Protein AF-A0AAD0QV20-F1 (afdb_monomer_lite)

Secondary structure (DSSP, 8-state):
--PPPP-S-S--PPP----------TTTHHHHHHHTT-EEEEEETTEEEEEEHHHHBPPSSS-TT-SBS--TT-EE----HHHHHHHHHHHHHHHHHHHHHHH-GGGTTS-GGG-EEETTEEEETTEEEEHHHHHHTSTTS--------PPPGGGTTS----EEEEEEEEEE-TTT--EEEEEEEEEEE-BS-S-HHHHHHHHHHHHHHHHHHHHT----B-TTT--BS--STTTS----GGG--EEEEEEPP---TTT-TT-B---TTHHHHTHHHHHHHHHHHHHS----SSS--GGGG-

pLDDT: mean 76.3, std 20.73, range [19.67, 97.88]

Foldseek 3Di:
DDDDDDDDDDDDDDDDDDDDDDAAAVVNVLVVQLSVQHWFWKAFPVGIDIHRSVQQADDCDPCNVDRGPDDPGIDRQDPPVVQQVVVFVVVQLVVLLVLCLVVPVVCVPPDPVQWDDPPQWIDRPPDTHGSQVSLVSDPVSDDGDDDDDHQDPLLVVDDDDKDKDKAWAWDADPVQRDIATAEMEIEIAFFDDPDPVNLVVQLLVLLQVLLCWAAFADFDADPVPRDTPQPDPVRGDGDDPVRRHHYHYHYDHHHDVSRDVSRGHDRNNNSNPCNNVNSQVNLCVNQVQRDDDPRCYSVSRD

InterPro domains:
  IPR036318 FAD-binding, type PCMH-like superfamily [SSF56176] (2-77)
  IPR037165 Aldehyde oxidase/xanthine dehydrogenase, molybdopterin binding domain superfamily [SSF56003] (52-302)
  IPR046867 Aldehyde oxidase/xanthine dehydrogenase, second molybdopterin binding domain [PF20256] (77-244)
  IPR052516 Nicotinate and N-heterocyclic Hydroxylase [PTHR47495] (160-301)

Organism: Pseudomonas plecoglossicida (NCBI:txid70775)

Structure (mmCIF, N/CA/C/O backbone):
data_AF-A0AAD0QV20-F1
#
_entry.id   AF-A0AAD0QV20-F1
#
loop_
_atom_site.group_PDB
_atom_site.id
_atom_site.type_symbol
_atom_site.label_atom_id
_atom_site.label_alt_id
_atom_site.label_comp_id
_atom_site.label_asym_id
_atom_site.label_entity_id
_atom_site.label_seq_id
_atom_site.pdbx_PDB_ins_code
_atom_site.Cartn_x
_atom_site.Cartn_y
_atom_site.Cartn_z
_atom_site.occupancy
_atom_site.B_iso_or_equiv
_atom_site.auth_seq_id
_atom_site.auth_comp_id
_atom_site.auth_asym_id
_atom_site.auth_atom_id
_atom_site.pdbx_PDB_model_num
ATOM 1 N N . MET A 1 1 ? 25.693 -21.049 6.093 1.00 31.50 1 MET A N 1
ATOM 2 C CA . MET A 1 1 ? 27.091 -21.055 5.610 1.00 31.50 1 MET A CA 1
ATOM 3 C C . MET A 1 1 ? 27.148 -21.677 4.222 1.00 31.50 1 MET A C 1
ATOM 5 O O . MET A 1 1 ? 27.152 -22.890 4.102 1.00 31.50 1 MET A O 1
ATOM 9 N N . SER A 1 2 ? 27.177 -20.838 3.192 1.00 19.77 2 SER A N 1
ATOM 10 C CA . SER A 1 2 ? 27.737 -21.136 1.866 1.00 19.77 2 SER A CA 1
ATOM 11 C C . SER A 1 2 ? 27.837 -19.796 1.137 1.00 19.77 2 SER A C 1
ATOM 13 O O . SER A 1 2 ? 26.974 -19.397 0.364 1.00 19.77 2 SER A O 1
ATOM 15 N N . GLY A 1 3 ? 28.864 -19.026 1.504 1.00 24.77 3 GLY A N 1
ATOM 16 C CA . GLY A 1 3 ? 29.174 -17.761 0.849 1.00 24.77 3 GLY A CA 1
ATOM 17 C C . GLY A 1 3 ? 29.605 -18.018 -0.590 1.00 24.77 3 GLY A C 1
ATOM 18 O O . GLY A 1 3 ? 30.543 -18.781 -0.829 1.00 24.77 3 GLY A O 1
ATOM 19 N N . CYS A 1 4 ? 28.924 -17.391 -1.545 1.00 21.88 4 CYS A N 1
ATOM 20 C CA . CYS A 1 4 ? 29.366 -17.378 -2.931 1.00 21.88 4 CYS A CA 1
ATOM 21 C C . CYS A 1 4 ? 30.398 -16.258 -3.100 1.00 21.88 4 CYS A C 1
ATOM 23 O O . CYS A 1 4 ? 30.134 -15.097 -2.793 1.00 21.88 4 CYS A O 1
ATOM 25 N N . ARG A 1 5 ? 31.598 -16.647 -3.536 1.00 20.38 5 ARG A N 1
ATOM 26 C CA . ARG A 1 5 ? 32.762 -15.780 -3.726 1.00 20.38 5 ARG A CA 1
ATOM 27 C C . ARG A 1 5 ? 32.509 -14.789 -4.861 1.00 20.38 5 ARG A C 1
ATOM 29 O O . ARG A 1 5 ? 32.254 -15.193 -5.992 1.00 20.38 5 ARG A O 1
ATOM 36 N N . SER A 1 6 ? 32.646 -13.506 -4.552 1.00 23.02 6 SER A N 1
ATOM 37 C CA . SER A 1 6 ? 32.873 -12.447 -5.525 1.00 23.02 6 SER A CA 1
ATOM 38 C C . SER A 1 6 ? 34.278 -12.599 -6.114 1.00 23.02 6 SER A C 1
ATOM 40 O O . SER A 1 6 ? 35.265 -12.726 -5.389 1.00 23.02 6 SER A O 1
ATOM 42 N N . ILE A 1 7 ? 34.379 -12.596 -7.440 1.00 22.28 7 ILE A N 1
ATOM 43 C CA . ILE A 1 7 ? 35.639 -12.339 -8.136 1.00 22.28 7 ILE A CA 1
ATOM 44 C C . ILE A 1 7 ? 35.498 -10.949 -8.764 1.00 22.28 7 ILE A C 1
ATOM 46 O O . ILE A 1 7 ? 34.583 -10.718 -9.549 1.00 22.28 7 ILE A O 1
ATOM 50 N N . CYS A 1 8 ? 36.423 -10.067 -8.364 1.00 19.67 8 CYS A N 1
ATOM 51 C CA . CYS A 1 8 ? 36.696 -8.696 -8.829 1.00 19.67 8 CYS A CA 1
ATOM 52 C C . CYS A 1 8 ? 35.852 -7.528 -8.257 1.00 19.67 8 CYS A C 1
ATOM 54 O O . CYS A 1 8 ? 34.900 -7.090 -8.882 1.00 19.67 8 CYS A O 1
ATOM 56 N N . THR A 1 9 ? 36.348 -6.950 -7.143 1.00 23.33 9 THR A N 1
ATOM 57 C CA . THR A 1 9 ? 36.488 -5.496 -6.805 1.00 23.33 9 THR A CA 1
ATOM 58 C C . THR A 1 9 ? 35.276 -4.523 -6.834 1.00 23.33 9 THR A C 1
ATOM 60 O O . THR A 1 9 ? 34.276 -4.768 -7.495 1.00 23.33 9 THR A O 1
ATOM 63 N N . PRO A 1 10 ? 35.323 -3.396 -6.078 1.00 24.09 10 PRO A N 1
ATOM 64 C CA . PRO A 1 10 ? 34.135 -2.682 -5.614 1.00 24.09 10 PRO A CA 1
ATOM 65 C C . PRO A 1 10 ? 33.664 -1.646 -6.637 1.00 24.09 10 PRO A C 1
ATOM 67 O O . PRO A 1 10 ? 34.232 -0.563 -6.732 1.00 24.09 10 PRO A O 1
ATOM 70 N N . ARG A 1 11 ? 32.646 -1.996 -7.422 1.00 22.72 11 ARG A N 1
ATOM 71 C CA . ARG A 1 11 ? 31.702 -1.096 -8.114 1.00 22.72 11 ARG A CA 1
ATOM 72 C C . ARG A 1 11 ? 30.661 -2.008 -8.753 1.00 22.72 11 ARG A C 1
ATOM 74 O O . ARG A 1 11 ? 30.979 -2.734 -9.692 1.00 22.72 11 ARG A O 1
ATOM 81 N N . ALA A 1 12 ? 29.460 -2.055 -8.187 1.00 25.19 12 ALA A N 1
ATOM 82 C CA . ALA A 1 12 ? 28.418 -2.966 -8.638 1.00 25.19 12 ALA A CA 1
ATOM 83 C C . ALA A 1 12 ? 27.658 -2.340 -9.811 1.00 25.19 12 ALA A C 1
ATOM 85 O O . ALA A 1 12 ? 26.934 -1.366 -9.667 1.00 25.19 12 ALA A O 1
ATOM 86 N N . TRP A 1 13 ? 27.857 -2.918 -10.988 1.00 22.03 13 TRP A N 1
ATOM 87 C CA . TRP A 1 13 ? 27.079 -2.660 -12.194 1.00 22.03 13 TRP A CA 1
ATOM 88 C C . TRP A 1 13 ? 25.934 -3.675 -12.277 1.00 22.03 13 TRP A C 1
ATOM 90 O O . TRP A 1 13 ? 26.110 -4.809 -11.819 1.00 22.03 13 TRP A O 1
ATOM 100 N N . PRO A 1 14 ? 24.783 -3.337 -12.885 1.00 22.66 14 PRO A N 1
ATOM 101 C CA . PRO A 1 14 ? 23.675 -4.274 -12.992 1.00 22.66 14 PRO A CA 1
ATOM 102 C C . PRO A 1 14 ? 24.084 -5.462 -13.869 1.00 22.66 14 PRO A C 1
ATOM 104 O O . PRO A 1 14 ? 24.366 -5.318 -15.059 1.00 22.66 14 PRO A O 1
ATOM 107 N N . SER A 1 15 ? 24.115 -6.651 -13.268 1.00 22.55 15 SER A N 1
ATOM 108 C CA . SER A 1 15 ? 24.296 -7.923 -13.964 1.00 22.55 15 SER A CA 1
ATOM 109 C C . SER A 1 15 ? 22.941 -8.619 -14.108 1.00 22.55 15 SER A C 1
ATOM 111 O O . SER A 1 15 ? 22.178 -8.742 -13.153 1.00 22.55 15 SER A O 1
ATOM 113 N N . LEU A 1 16 ? 22.615 -9.052 -15.329 1.00 29.33 16 LEU A N 1
ATOM 114 C CA . LEU A 1 16 ? 21.441 -9.879 -15.610 1.00 29.33 16 LEU A CA 1
ATOM 115 C C . LEU A 1 16 ? 21.782 -11.351 -15.331 1.00 29.33 16 LEU A C 1
ATOM 117 O O . LEU A 1 16 ? 22.561 -11.955 -16.066 1.00 29.33 16 LEU A O 1
ATOM 121 N N . GLY A 1 17 ? 21.166 -11.933 -14.298 1.00 23.33 17 GLY A N 1
ATOM 122 C CA . GLY A 1 17 ? 21.267 -13.352 -13.941 1.00 23.33 17 GLY A CA 1
ATOM 123 C C . GLY A 1 17 ? 19.903 -13.938 -13.558 1.00 23.33 17 GLY A C 1
ATOM 124 O O . GLY A 1 17 ? 19.121 -13.303 -12.860 1.00 23.33 17 GLY A O 1
ATOM 125 N N . ARG A 1 18 ? 19.600 -15.134 -14.080 1.00 29.59 18 ARG A N 1
ATOM 126 C CA . ARG A 1 18 ? 18.310 -15.848 -13.998 1.00 29.59 18 ARG A CA 1
ATOM 127 C C . ARG A 1 18 ? 17.998 -16.454 -12.618 1.00 29.59 18 ARG A C 1
ATOM 129 O O . ARG A 1 18 ? 18.896 -16.882 -11.907 1.00 29.59 18 ARG A O 1
ATOM 136 N N . ASN A 1 19 ? 16.692 -16.676 -12.421 1.00 26.95 19 ASN A N 1
ATOM 137 C CA . ASN A 1 19 ? 16.039 -17.669 -11.553 1.00 26.95 19 ASN A CA 1
ATOM 138 C C . ASN A 1 19 ? 16.115 -17.468 -10.032 1.00 26.95 19 ASN A C 1
ATOM 140 O O . ASN A 1 19 ? 16.611 -18.331 -9.314 1.00 26.95 19 ASN A O 1
ATOM 144 N N . SER A 1 20 ? 15.466 -16.417 -9.532 1.00 25.38 20 SER A N 1
ATOM 145 C CA . SER A 1 20 ? 14.915 -16.410 -8.169 1.00 25.38 20 SER A CA 1
ATOM 146 C C . SER A 1 20 ? 13.920 -15.262 -7.984 1.00 25.38 20 SER A C 1
ATOM 148 O O . SER A 1 20 ? 14.102 -14.159 -8.491 1.00 25.38 20 SER A O 1
ATOM 150 N N . CYS A 1 21 ? 12.810 -15.565 -7.312 1.00 22.48 21 CYS A N 1
ATOM 151 C CA . CYS A 1 21 ? 11.716 -14.647 -7.014 1.00 22.48 21 CYS A CA 1
ATOM 152 C C . CYS A 1 21 ? 12.213 -13.488 -6.138 1.00 22.48 21 CYS A C 1
ATOM 154 O O . CYS A 1 21 ? 12.722 -13.731 -5.047 1.00 22.48 21 CYS A O 1
ATOM 156 N N . VAL A 1 22 ? 12.015 -12.246 -6.584 1.00 27.27 22 VAL A N 1
ATOM 157 C CA . VAL A 1 22 ? 12.218 -11.049 -5.757 1.00 27.27 22 VAL A CA 1
ATOM 158 C C . VAL A 1 22 ? 10.838 -10.549 -5.338 1.00 27.27 22 VAL A C 1
ATOM 160 O O . VAL A 1 22 ? 10.033 -10.142 -6.176 1.00 27.27 22 VAL A O 1
ATOM 163 N N . ALA A 1 23 ? 10.533 -10.654 -4.046 1.00 23.80 23 ALA A N 1
ATOM 164 C CA . ALA A 1 23 ? 9.406 -9.954 -3.446 1.00 23.80 23 ALA A CA 1
ATOM 165 C C . ALA A 1 23 ? 9.838 -8.503 -3.212 1.00 23.80 23 ALA A C 1
ATOM 167 O O . ALA A 1 23 ? 10.922 -8.283 -2.684 1.00 23.80 23 ALA A O 1
ATOM 168 N N . THR A 1 24 ? 9.031 -7.533 -3.643 1.00 24.91 24 THR A N 1
ATOM 169 C CA . THR A 1 24 ? 9.294 -6.119 -3.368 1.00 24.91 24 THR A CA 1
ATOM 170 C C . THR A 1 24 ? 8.152 -5.511 -2.559 1.00 24.91 24 THR A C 1
ATOM 172 O O . THR A 1 24 ? 7.146 -5.082 -3.111 1.00 24.91 24 THR A O 1
ATOM 175 N N . HIS A 1 25 ? 8.280 -5.463 -1.234 1.00 25.91 25 HIS A N 1
ATOM 176 C CA . HIS A 1 25 ? 7.545 -4.496 -0.412 1.00 25.91 25 HIS A CA 1
ATOM 177 C C . HIS A 1 25 ? 7.928 -3.057 -0.868 1.00 25.91 25 HIS A C 1
ATOM 179 O O . HIS A 1 25 ? 8.964 -2.876 -1.503 1.00 25.91 25 HIS A O 1
ATOM 185 N N . PRO A 1 26 ? 7.184 -1.973 -0.607 1.00 36.28 26 PRO A N 1
ATOM 186 C CA . PRO A 1 26 ? 7.632 -0.612 -0.927 1.00 36.28 26 PRO A CA 1
ATOM 187 C C . PRO A 1 26 ? 8.817 -0.160 -0.096 1.00 36.28 26 PRO A C 1
ATOM 189 O O . PRO A 1 26 ? 9.582 0.671 -0.569 1.00 36.28 26 PRO A O 1
ATOM 192 N N . SER A 1 27 ? 9.030 -0.765 1.074 1.00 40.09 27 SER A N 1
ATOM 193 C CA . SER A 1 27 ? 10.313 -0.698 1.780 1.00 40.09 27 SER A CA 1
ATOM 194 C C . SER A 1 27 ? 11.418 -1.524 1.100 1.00 40.09 27 SER A C 1
ATOM 196 O O . SER A 1 27 ? 12.580 -1.352 1.430 1.00 40.09 27 SER A O 1
ATOM 198 N N . ASP A 1 28 ? 11.104 -2.381 0.123 1.00 43.31 28 ASP A N 1
ATOM 199 C CA . ASP A 1 28 ? 12.078 -3.108 -0.711 1.00 43.31 28 ASP A CA 1
ATOM 200 C C . ASP A 1 28 ? 12.311 -2.452 -2.074 1.00 43.31 28 ASP A C 1
ATOM 202 O O . ASP A 1 28 ? 13.256 -2.830 -2.775 1.00 43.31 28 ASP A O 1
ATOM 206 N N . MET A 1 29 ? 11.542 -1.415 -2.448 1.00 46.50 29 MET A N 1
ATOM 207 C CA . MET A 1 29 ? 12.100 -0.476 -3.420 1.00 46.50 29 MET A CA 1
ATOM 208 C C . MET A 1 29 ? 13.411 0.072 -2.867 1.00 46.50 29 MET A C 1
ATOM 210 O O . MET A 1 29 ? 14.316 0.270 -3.651 1.00 46.50 29 MET A O 1
ATOM 214 N N . CYS A 1 30 ? 13.602 0.172 -1.550 1.00 48.41 30 CYS A N 1
ATOM 215 C CA . CYS A 1 30 ? 14.877 0.567 -0.964 1.00 48.41 30 CYS A CA 1
ATOM 216 C C . CYS A 1 30 ? 16.038 -0.342 -1.344 1.00 48.41 30 CYS A C 1
ATOM 218 O O . CYS A 1 30 ? 17.113 0.166 -1.630 1.00 48.41 30 CYS A O 1
ATOM 220 N N . VAL A 1 31 ? 15.831 -1.660 -1.418 1.00 41.81 31 VAL A N 1
ATOM 221 C CA . VAL A 1 31 ? 16.888 -2.591 -1.836 1.00 41.81 31 VAL A CA 1
ATOM 222 C C . VAL A 1 31 ? 17.196 -2.410 -3.320 1.00 41.81 31 VAL A C 1
ATOM 224 O O . VAL A 1 31 ? 18.360 -2.301 -3.693 1.00 41.81 31 VAL A O 1
ATOM 227 N N . ALA A 1 32 ? 16.168 -2.315 -4.169 1.00 43.19 32 ALA A N 1
ATOM 228 C CA . ALA A 1 32 ? 16.353 -2.078 -5.601 1.00 43.19 32 ALA A CA 1
ATOM 229 C C . ALA A 1 32 ? 16.951 -0.688 -5.895 1.00 43.19 32 ALA A C 1
ATOM 231 O O . ALA A 1 32 ? 17.812 -0.555 -6.755 1.00 43.19 32 ALA A O 1
ATOM 232 N N . LEU A 1 33 ? 16.533 0.343 -5.164 1.00 55.44 33 LEU A N 1
ATOM 233 C CA . LEU A 1 33 ? 16.967 1.732 -5.291 1.00 55.44 33 LEU A CA 1
ATOM 234 C C . LEU A 1 33 ? 18.373 1.934 -4.725 1.00 55.44 33 LEU A C 1
ATOM 236 O O . LEU A 1 33 ? 19.175 2.608 -5.359 1.00 55.44 33 LEU A O 1
ATOM 240 N N . ALA A 1 34 ? 18.710 1.303 -3.599 1.00 52.53 34 ALA A N 1
ATOM 241 C CA . ALA A 1 34 ? 20.077 1.261 -3.087 1.00 52.53 34 ALA A CA 1
ATOM 242 C C . ALA A 1 34 ? 21.004 0.495 -4.043 1.00 52.53 34 ALA A C 1
ATOM 244 O O . ALA A 1 34 ? 22.099 0.966 -4.332 1.00 52.53 34 ALA A O 1
ATOM 245 N N . ALA A 1 35 ? 20.553 -0.639 -4.595 1.00 44.06 35 ALA A N 1
ATOM 246 C CA . ALA A 1 35 ? 21.318 -1.402 -5.586 1.00 44.06 35 ALA A CA 1
ATOM 247 C C . ALA A 1 35 ? 21.507 -0.653 -6.917 1.00 44.06 35 ALA A C 1
ATOM 249 O O . ALA A 1 35 ? 22.484 -0.895 -7.619 1.00 44.06 35 ALA A O 1
ATOM 250 N N . LEU A 1 36 ? 20.585 0.249 -7.265 1.00 49.31 36 LEU A N 1
ATOM 251 C CA . LEU A 1 36 ? 20.678 1.136 -8.428 1.00 49.31 36 LEU A CA 1
ATOM 252 C C . LEU A 1 36 ? 21.376 2.472 -8.114 1.00 49.31 36 LEU A C 1
ATOM 254 O O . LEU A 1 36 ? 21.345 3.366 -8.956 1.00 49.31 36 LEU A O 1
ATOM 258 N N . GLU A 1 37 ? 21.968 2.621 -6.922 1.00 57.16 37 GLU A N 1
ATOM 259 C CA . GLU A 1 37 ? 22.626 3.854 -6.459 1.00 57.16 37 GLU A CA 1
ATOM 260 C C . GLU A 1 37 ? 21.730 5.101 -6.595 1.00 57.16 37 GLU A C 1
ATOM 262 O O . GLU A 1 37 ? 22.190 6.207 -6.886 1.00 57.16 37 GLU A O 1
ATOM 267 N N . ALA A 1 38 ? 20.418 4.929 -6.401 1.00 55.81 38 ALA A N 1
ATOM 268 C CA . ALA A 1 38 ? 19.464 6.024 -6.456 1.00 55.81 38 ALA A CA 1
ATOM 269 C C . ALA A 1 38 ? 19.812 7.091 -5.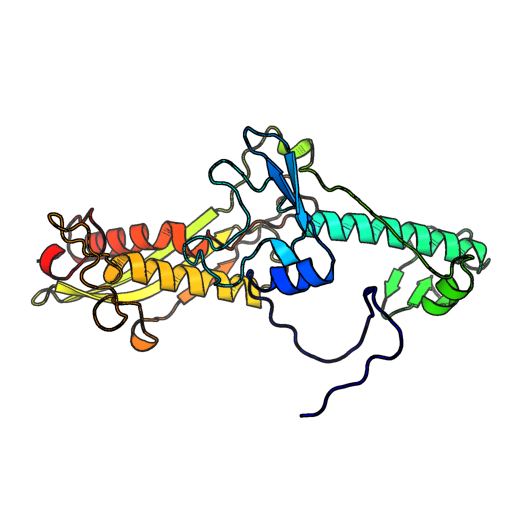411 1.00 55.81 38 ALA A C 1
ATOM 271 O O . ALA A 1 38 ? 20.430 6.818 -4.382 1.00 55.81 38 ALA A O 1
ATOM 272 N N . VAL A 1 39 ? 19.386 8.324 -5.663 1.00 61.66 39 VAL A N 1
ATOM 273 C CA . VAL A 1 39 ? 19.643 9.462 -4.781 1.00 61.66 39 VAL A CA 1
ATOM 274 C C . VAL A 1 39 ? 18.318 10.140 -4.474 1.00 61.66 39 VAL A C 1
ATOM 276 O O . VAL A 1 39 ? 17.557 10.472 -5.381 1.00 61.66 39 VAL A O 1
ATOM 279 N N . VAL A 1 40 ? 18.041 10.353 -3.193 1.00 62.50 40 VAL A N 1
ATOM 280 C CA . VAL A 1 40 ? 16.900 11.122 -2.710 1.00 62.50 40 VAL A CA 1
ATOM 281 C C . VAL A 1 40 ? 17.268 12.599 -2.755 1.00 62.50 40 VAL A C 1
ATOM 283 O O . VAL A 1 40 ? 18.222 13.046 -2.114 1.00 62.50 40 VAL A O 1
ATOM 286 N N . HIS A 1 41 ? 16.518 13.364 -3.540 1.00 63.66 41 HIS A N 1
ATOM 287 C CA . HIS A 1 41 ? 16.633 14.816 -3.571 1.00 63.66 41 HIS A CA 1
ATOM 288 C C . HIS A 1 41 ? 15.708 15.395 -2.510 1.00 63.66 41 HIS A C 1
ATOM 290 O O . HIS A 1 41 ? 14.514 15.081 -2.485 1.00 63.66 41 HIS A O 1
ATOM 296 N N . VAL A 1 42 ? 16.270 16.223 -1.632 1.00 67.56 42 VAL A N 1
ATOM 297 C CA . VAL A 1 42 ? 15.508 16.861 -0.561 1.00 67.56 42 VAL A CA 1
ATOM 298 C C . VAL A 1 42 ? 15.757 18.359 -0.564 1.00 67.56 42 VAL A C 1
ATOM 300 O O . VAL A 1 42 ? 16.833 18.838 -0.948 1.00 67.56 42 VAL A O 1
ATOM 303 N N . GLN A 1 43 ? 14.734 19.105 -0.170 1.00 62.19 43 GLN A N 1
ATOM 304 C CA . GLN A 1 43 ? 14.784 20.556 -0.103 1.00 62.19 43 GLN A CA 1
ATOM 305 C C . GLN A 1 43 ? 14.316 21.027 1.271 1.00 62.19 43 GLN A C 1
ATOM 307 O O . GLN A 1 43 ? 13.203 20.706 1.680 1.00 62.19 43 GLN A O 1
ATOM 312 N N . GLY A 1 44 ? 15.172 21.794 1.948 1.00 74.69 44 GLY A N 1
ATOM 313 C CA . GLY A 1 44 ? 14.886 22.454 3.223 1.00 74.69 44 GLY A CA 1
ATOM 314 C C . GLY A 1 44 ? 15.256 23.937 3.189 1.00 74.69 44 GLY A C 1
ATOM 315 O O . GLY A 1 44 ? 15.660 24.473 2.149 1.00 74.69 44 GLY A O 1
ATOM 316 N N . ARG A 1 45 ? 15.147 24.626 4.331 1.00 72.94 45 ARG A N 1
ATOM 317 C CA . ARG A 1 45 ? 15.442 26.073 4.441 1.00 72.94 45 ARG A CA 1
ATOM 318 C C . ARG A 1 45 ? 16.912 26.398 4.192 1.00 72.94 45 ARG A C 1
ATOM 320 O O . ARG A 1 45 ? 17.235 27.471 3.694 1.00 72.94 45 ARG A O 1
ATOM 327 N N . ILE A 1 46 ? 17.785 25.450 4.513 1.00 73.94 46 ILE A N 1
ATOM 328 C CA . ILE A 1 46 ? 19.236 25.501 4.296 1.00 73.94 46 ILE A CA 1
ATOM 329 C C . ILE A 1 46 ? 19.654 25.131 2.862 1.00 73.94 46 ILE A C 1
ATOM 331 O O . ILE A 1 46 ? 20.840 25.167 2.543 1.00 73.94 46 ILE A O 1
ATOM 335 N N . GLY A 1 47 ? 18.696 24.827 1.979 1.00 73.75 47 GLY A N 1
ATOM 336 C CA . GLY A 1 47 ? 18.927 24.597 0.554 1.00 73.75 47 GLY A CA 1
ATOM 337 C C . GLY A 1 47 ? 18.587 23.182 0.089 1.00 73.75 47 GLY A C 1
ATOM 338 O O . GLY A 1 47 ? 17.904 22.415 0.767 1.00 73.75 47 GLY A O 1
ATOM 339 N N . LYS A 1 48 ? 19.039 22.851 -1.125 1.00 77.88 48 LYS A N 1
ATOM 340 C CA . LYS A 1 48 ? 18.864 21.526 -1.736 1.00 77.88 48 LYS A CA 1
ATOM 341 C C . LYS A 1 48 ? 20.030 20.622 -1.356 1.00 77.88 48 LYS A C 1
ATOM 343 O O . LYS A 1 48 ? 21.183 21.042 -1.441 1.00 77.88 48 LYS A O 1
ATOM 348 N N . ARG A 1 49 ? 19.742 19.366 -1.026 1.00 76.12 49 ARG A N 1
ATOM 349 C CA . ARG A 1 49 ? 20.765 18.337 -0.797 1.00 76.12 49 ARG A CA 1
ATOM 350 C C . ARG A 1 49 ? 20.346 16.998 -1.407 1.00 76.12 49 ARG A C 1
ATOM 352 O O . ARG A 1 49 ? 19.198 16.796 -1.803 1.00 76.12 49 ARG A O 1
ATOM 359 N N . ARG A 1 50 ? 21.327 16.112 -1.532 1.00 72.75 50 ARG A N 1
ATOM 360 C CA . ARG A 1 50 ? 21.226 14.800 -2.171 1.00 72.75 50 ARG A CA 1
ATOM 361 C C . ARG A 1 50 ? 21.659 13.750 -1.159 1.00 72.75 50 ARG A C 1
ATOM 363 O O . ARG A 1 50 ? 22.758 13.864 -0.626 1.00 72.75 50 ARG A O 1
ATOM 370 N N . ILE A 1 51 ? 20.808 12.767 -0.900 1.00 69.81 51 ILE A N 1
ATOM 371 C CA . ILE A 1 51 ? 21.071 11.678 0.046 1.00 69.81 51 ILE A CA 1
ATOM 372 C C . ILE A 1 51 ? 21.095 10.380 -0.764 1.00 69.81 51 ILE A C 1
ATOM 374 O O . ILE A 1 51 ? 20.084 10.072 -1.398 1.00 69.81 51 ILE A O 1
ATOM 378 N N . PRO A 1 52 ? 22.207 9.625 -0.815 1.00 70.62 52 PRO A N 1
ATOM 379 C CA . PRO A 1 52 ? 22.198 8.295 -1.417 1.00 70.62 52 PRO A CA 1
ATOM 380 C C . PRO A 1 52 ? 21.077 7.454 -0.805 1.00 70.62 52 PRO A C 1
ATOM 382 O O . PRO A 1 52 ? 20.868 7.480 0.403 1.00 70.62 52 PRO A O 1
ATOM 385 N N . PHE A 1 53 ? 20.328 6.717 -1.620 1.00 66.69 53 PHE A N 1
ATOM 386 C CA . PHE A 1 53 ? 19.140 6.004 -1.149 1.00 66.69 53 PHE A CA 1
ATOM 387 C C . PHE A 1 53 ? 19.494 4.948 -0.090 1.00 66.69 53 PHE A C 1
ATOM 389 O O . PHE A 1 53 ? 18.738 4.744 0.855 1.00 66.69 53 PHE A O 1
ATOM 396 N N . ALA A 1 54 ? 20.680 4.338 -0.198 1.00 65.25 54 ALA A N 1
ATOM 397 C CA . ALA A 1 54 ? 21.227 3.437 0.818 1.00 65.25 54 ALA A CA 1
ATOM 398 C C . ALA A 1 54 ? 21.388 4.105 2.198 1.00 65.25 54 ALA A C 1
ATOM 400 O O . ALA A 1 54 ? 21.261 3.435 3.217 1.00 65.25 54 ALA A O 1
ATOM 401 N N . ASP A 1 55 ? 21.607 5.420 2.216 1.00 71.38 55 ASP A N 1
ATOM 402 C CA . ASP A 1 55 ? 21.807 6.222 3.421 1.00 71.38 55 ASP A CA 1
ATOM 403 C C . ASP A 1 55 ? 20.520 6.939 3.862 1.00 71.38 55 ASP A C 1
ATOM 405 O O . ASP A 1 55 ? 20.517 7.634 4.880 1.00 71.38 55 ASP A O 1
ATOM 409 N N . PHE A 1 56 ? 19.427 6.809 3.098 1.00 69.56 56 PHE A N 1
ATOM 410 C CA . PHE A 1 56 ? 18.163 7.487 3.378 1.00 69.56 56 PHE A CA 1
ATOM 411 C C . PHE A 1 56 ? 17.488 6.927 4.629 1.00 69.56 56 PHE A C 1
ATOM 413 O O . PHE A 1 56 ? 17.092 7.700 5.502 1.00 69.56 56 PHE A O 1
ATOM 420 N N . HIS A 1 57 ? 17.395 5.599 4.729 1.00 63.22 57 HIS A N 1
ATOM 421 C CA . HIS A 1 57 ? 16.887 4.910 5.913 1.00 63.22 57 HIS A CA 1
ATOM 422 C C . HIS A 1 57 ? 18.008 4.732 6.929 1.00 63.22 57 HIS A C 1
ATOM 424 O O . HIS A 1 57 ? 19.077 4.214 6.601 1.00 63.22 57 HIS A O 1
ATOM 430 N N . ARG A 1 58 ? 17.772 5.159 8.171 1.00 61.50 58 ARG A N 1
ATOM 431 C CA . ARG A 1 58 ? 18.747 4.966 9.246 1.00 61.50 58 ARG A CA 1
ATOM 432 C C . ARG A 1 58 ? 18.505 3.614 9.897 1.00 61.50 58 ARG A C 1
ATOM 434 O O . ARG A 1 58 ? 17.370 3.230 10.157 1.00 61.50 58 ARG A O 1
ATOM 441 N N . LEU A 1 59 ? 19.586 2.897 10.183 1.00 53.25 59 LEU A N 1
ATOM 442 C CA . LEU A 1 59 ? 19.506 1.790 11.127 1.00 53.25 59 LEU A CA 1
ATOM 443 C C . LEU A 1 59 ? 19.230 2.360 12.528 1.00 53.25 59 LEU A C 1
ATOM 445 O O . LEU A 1 59 ? 19.732 3.451 12.822 1.00 53.25 59 LEU A O 1
ATOM 449 N N . PRO A 1 60 ? 18.489 1.643 13.392 1.00 47.56 60 PRO A N 1
ATOM 450 C CA . PRO A 1 60 ? 18.286 2.052 14.776 1.00 47.56 60 PRO A CA 1
ATOM 451 C C . PRO A 1 60 ? 19.650 2.119 15.476 1.00 47.56 60 PRO A C 1
ATOM 453 O O . PRO A 1 60 ? 20.266 1.099 15.777 1.00 47.56 60 PRO A O 1
ATOM 456 N N . GLN A 1 61 ? 20.170 3.331 15.631 1.00 63.28 61 GLN A N 1
ATOM 457 C CA . GLN A 1 61 ? 21.388 3.650 16.379 1.00 63.28 61 GLN A CA 1
ATOM 458 C C . GLN A 1 61 ? 20.977 4.528 17.574 1.00 63.28 61 GLN A C 1
ATOM 460 O O . GLN A 1 61 ? 19.865 4.394 18.075 1.00 63.28 61 GLN A O 1
ATOM 465 N N . ASP A 1 62 ? 21.821 5.462 18.010 1.00 64.50 62 ASP A N 1
ATOM 466 C CA . ASP A 1 62 ? 21.603 6.285 19.213 1.00 64.50 62 ASP A CA 1
ATOM 467 C C . ASP A 1 62 ? 20.459 7.319 19.105 1.00 64.50 62 ASP A C 1
ATOM 469 O O . ASP A 1 62 ? 20.217 8.074 20.041 1.00 64.50 62 ASP A O 1
ATOM 473 N N . THR A 1 63 ? 19.755 7.374 17.970 1.00 63.97 63 THR A N 1
ATOM 474 C CA . THR A 1 63 ? 18.578 8.234 17.740 1.00 63.97 63 THR A CA 1
ATOM 475 C C . THR A 1 63 ? 17.438 7.404 17.134 1.00 63.97 63 THR A C 1
ATOM 477 O O . THR A 1 63 ? 17.164 7.538 15.933 1.00 63.97 63 THR A O 1
ATOM 480 N N . PRO A 1 64 ? 16.847 6.464 17.896 1.00 58.9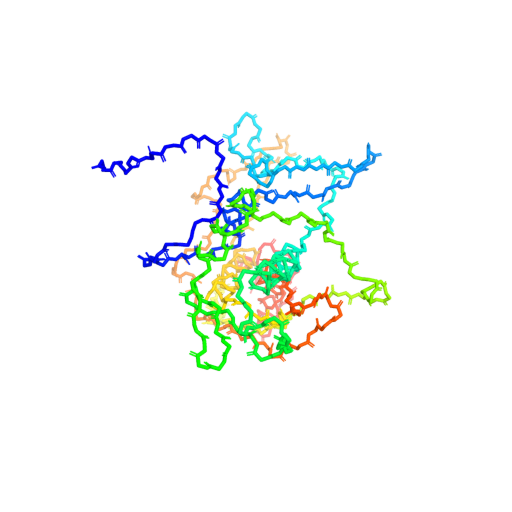7 64 PRO A N 1
ATOM 481 C CA . PRO A 1 64 ? 15.808 5.551 17.411 1.00 58.97 64 PRO A CA 1
ATOM 482 C C . PRO A 1 64 ? 14.512 6.263 16.999 1.00 58.97 64 PRO A C 1
ATOM 484 O O . PRO A 1 64 ? 13.722 5.704 16.254 1.00 58.97 64 PRO A O 1
ATOM 487 N N . GLU A 1 65 ? 14.310 7.507 17.430 1.00 58.69 65 GLU A N 1
ATOM 488 C CA . GLU A 1 65 ? 13.197 8.372 17.034 1.00 58.69 65 GLU A CA 1
ATOM 489 C C . GLU A 1 65 ? 13.309 8.917 15.597 1.00 58.69 65 GLU A C 1
ATOM 491 O O . GLU A 1 65 ? 12.420 9.631 15.131 1.00 58.69 65 GLU A O 1
ATOM 496 N N . ARG A 1 66 ? 14.411 8.626 14.890 1.00 54.25 66 ARG A N 1
ATOM 497 C CA . ARG A 1 66 ? 14.669 9.110 13.526 1.00 54.25 66 ARG A CA 1
ATOM 498 C C . ARG A 1 66 ? 14.827 7.951 12.547 1.00 54.25 66 ARG A C 1
ATOM 500 O O . ARG A 1 66 ? 15.933 7.446 12.357 1.00 54.25 66 ARG A O 1
ATOM 507 N N . ASP A 1 67 ? 13.749 7.640 11.833 1.00 49.47 67 ASP A N 1
ATOM 508 C CA . ASP A 1 67 ? 13.710 6.572 10.818 1.00 49.47 67 ASP A CA 1
ATOM 509 C C . ASP A 1 67 ? 14.529 6.875 9.548 1.00 49.47 67 ASP A C 1
ATOM 511 O O . ASP A 1 67 ? 14.895 5.975 8.786 1.00 49.47 67 ASP A O 1
ATOM 515 N N . ASN A 1 68 ? 14.822 8.150 9.280 1.00 69.25 68 ASN A N 1
ATOM 516 C CA . ASN A 1 68 ? 15.511 8.585 8.068 1.00 69.25 68 ASN A CA 1
ATOM 517 C C . ASN A 1 68 ? 16.495 9.743 8.325 1.00 69.25 68 ASN A C 1
ATOM 519 O O . ASN A 1 68 ? 16.556 10.321 9.413 1.00 69.25 68 ASN A O 1
ATOM 523 N N . GLN A 1 69 ? 17.306 10.061 7.313 1.00 70.81 69 GLN A N 1
ATOM 524 C CA . GLN A 1 69 ? 18.254 11.185 7.342 1.00 70.81 69 GLN A CA 1
ATOM 525 C C . GLN A 1 69 ? 17.637 12.552 6.990 1.00 70.81 69 GLN A C 1
ATOM 527 O O . GLN A 1 69 ? 18.379 13.518 6.802 1.00 70.81 69 GLN A O 1
ATOM 532 N N . LEU A 1 70 ? 16.306 12.676 6.923 1.00 70.62 70 LEU A N 1
ATOM 533 C CA . LEU A 1 70 ? 15.679 13.980 6.704 1.00 70.62 70 LEU A CA 1
ATOM 534 C C . LEU A 1 70 ? 15.876 14.878 7.930 1.00 70.62 70 LEU A C 1
ATOM 536 O O . LEU A 1 70 ? 15.751 14.456 9.089 1.00 70.62 70 LEU A O 1
ATOM 540 N N . ALA A 1 71 ? 16.191 16.147 7.678 1.00 73.31 71 ALA A N 1
ATOM 541 C CA . ALA A 1 71 ? 15.992 17.189 8.674 1.00 73.31 71 ALA A CA 1
ATOM 542 C C . ALA A 1 71 ? 14.491 17.485 8.842 1.00 73.31 71 ALA A C 1
ATOM 544 O O . ALA A 1 71 ? 13.687 17.229 7.949 1.00 73.31 71 ALA A O 1
ATOM 545 N N . ILE A 1 72 ? 14.121 18.052 9.993 1.00 69.75 72 ILE A N 1
ATOM 546 C CA . ILE A 1 72 ? 12.727 18.374 10.357 1.00 69.75 72 ILE A CA 1
ATOM 547 C C . ILE A 1 72 ? 12.047 19.279 9.309 1.00 69.75 72 ILE A C 1
ATOM 549 O O . ILE A 1 72 ? 10.828 19.256 9.166 1.00 69.75 72 ILE A O 1
ATOM 553 N N . ASP A 1 73 ? 12.822 20.070 8.568 1.00 72.56 73 ASP A N 1
ATOM 554 C CA . ASP A 1 73 ? 12.349 21.003 7.547 1.00 72.56 73 ASP A CA 1
ATOM 555 C C . ASP A 1 73 ? 12.570 20.523 6.100 1.00 72.56 73 ASP A C 1
ATOM 557 O O . ASP A 1 73 ? 12.413 21.316 5.171 1.00 72.56 73 ASP A O 1
ATOM 561 N N . GLU A 1 74 ? 12.941 19.256 5.891 1.00 58.72 74 GLU A N 1
ATOM 562 C CA . GLU A 1 74 ? 13.258 18.712 4.569 1.00 58.72 74 GLU A CA 1
ATOM 563 C C . GLU A 1 74 ? 12.126 17.873 3.979 1.00 58.72 74 GLU A C 1
ATOM 565 O O . GLU A 1 74 ? 11.637 16.921 4.580 1.00 58.72 74 GLU A O 1
ATOM 570 N N . LEU A 1 75 ? 11.757 18.200 2.739 1.00 44.50 75 LEU A N 1
ATOM 571 C CA . LEU A 1 75 ? 10.790 17.446 1.944 1.00 44.50 75 LEU A CA 1
ATOM 572 C C . LEU A 1 75 ? 11.501 16.664 0.840 1.00 44.50 75 LEU A C 1
ATOM 574 O O . LEU A 1 75 ? 12.339 17.216 0.121 1.00 44.50 75 LEU A O 1
ATOM 578 N N . VAL A 1 76 ? 11.130 15.393 0.672 1.00 52.59 76 VAL A N 1
ATOM 579 C CA . VAL A 1 76 ? 11.548 14.566 -0.468 1.00 52.59 76 VAL A CA 1
ATOM 580 C C . VAL A 1 76 ? 10.828 15.058 -1.717 1.00 52.59 76 VAL A C 1
ATOM 582 O O . VAL A 1 76 ? 9.605 14.979 -1.813 1.00 52.59 76 VAL A O 1
ATOM 585 N N . THR A 1 77 ? 11.577 15.565 -2.692 1.00 40.59 77 THR A N 1
ATOM 586 C CA . THR A 1 77 ? 10.993 16.203 -3.881 1.00 40.59 77 THR A CA 1
ATOM 587 C C . THR A 1 77 ? 10.931 15.285 -5.101 1.00 40.59 77 THR A C 1
ATOM 589 O O . THR A 1 77 ? 10.199 15.579 -6.045 1.00 40.59 77 THR A O 1
ATOM 592 N N . ALA A 1 78 ? 11.646 14.155 -5.089 1.00 47.72 78 ALA A N 1
ATOM 593 C CA . ALA A 1 78 ? 11.809 13.300 -6.264 1.00 47.72 78 ALA A CA 1
ATOM 594 C C . ALA A 1 78 ? 11.562 11.809 -5.969 1.00 47.72 78 ALA A C 1
ATOM 596 O O . ALA A 1 78 ? 12.484 10.999 -5.969 1.00 47.72 78 ALA A O 1
ATOM 597 N N . SER A 1 79 ? 10.298 11.414 -5.789 1.00 52.88 79 SER A N 1
ATOM 598 C CA . 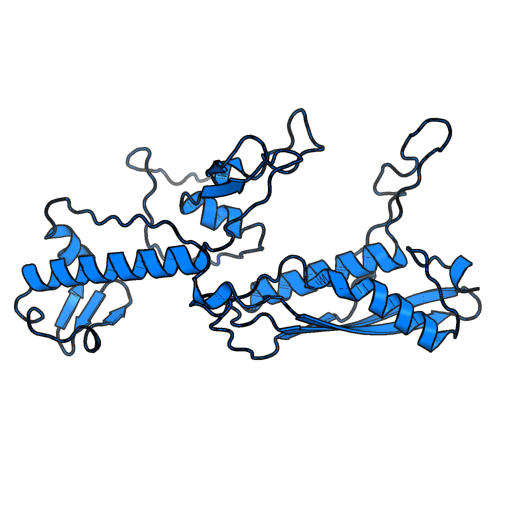SER A 1 79 ? 9.878 10.011 -5.976 1.00 52.88 79 SER A CA 1
ATOM 599 C C . SER A 1 79 ? 9.514 9.768 -7.454 1.00 52.88 79 SER A C 1
ATOM 601 O O . SER A 1 79 ? 8.379 9.458 -7.808 1.00 52.88 79 SER A O 1
ATOM 603 N N . SER A 1 80 ? 10.476 10.011 -8.353 1.00 56.38 80 SER A N 1
ATOM 604 C CA . SER A 1 80 ? 10.347 9.900 -9.822 1.00 56.38 80 SER A CA 1
ATOM 605 C C . SER A 1 80 ? 11.155 8.729 -10.401 1.00 56.38 80 SER A C 1
ATOM 607 O O . SER A 1 80 ? 11.341 8.633 -11.617 1.00 56.38 80 SER A O 1
ATOM 609 N N . VAL A 1 81 ? 11.622 7.807 -9.549 1.00 63.84 81 VAL A N 1
ATOM 610 C CA . VAL A 1 81 ? 12.661 6.836 -9.924 1.00 63.84 81 VAL A CA 1
ATOM 611 C C . VAL A 1 81 ? 12.239 5.909 -11.061 1.00 63.84 81 VAL A C 1
ATOM 613 O O . VAL A 1 81 ? 13.042 5.635 -11.945 1.00 63.84 81 VAL A O 1
ATOM 616 N N . GLY A 1 82 ? 10.973 5.490 -11.122 1.00 64.44 82 GLY A N 1
ATOM 617 C CA . GLY A 1 82 ? 10.490 4.677 -12.243 1.00 64.44 82 GLY A CA 1
ATOM 618 C C . GLY A 1 82 ? 10.657 5.382 -13.596 1.00 64.44 82 GLY A C 1
ATOM 619 O O . GLY A 1 82 ? 11.148 4.790 -14.558 1.00 64.44 82 GLY A O 1
ATOM 620 N N . SER A 1 83 ? 10.320 6.673 -13.660 1.00 68.50 83 SER A N 1
ATOM 621 C CA . SER A 1 83 ? 10.518 7.478 -14.874 1.00 68.50 83 SER A CA 1
ATOM 622 C C . SER A 1 83 ? 11.999 7.703 -15.157 1.00 68.50 83 SER A C 1
ATOM 624 O O . SER A 1 83 ? 12.419 7.619 -16.309 1.00 68.50 83 SER A O 1
ATOM 626 N N . ALA A 1 84 ? 12.800 7.896 -14.105 1.00 70.31 84 ALA A N 1
ATOM 627 C CA . ALA A 1 84 ? 14.238 8.068 -14.232 1.00 70.31 84 ALA A CA 1
ATOM 628 C C . ALA A 1 84 ? 14.920 6.842 -14.854 1.00 70.31 84 ALA A C 1
ATOM 630 O O . ALA A 1 84 ? 15.669 6.951 -15.825 1.00 70.31 84 ALA A O 1
ATOM 631 N N . VAL A 1 85 ? 14.590 5.656 -14.332 1.00 68.94 85 VAL A N 1
ATOM 632 C CA . VAL A 1 85 ? 15.076 4.367 -14.830 1.00 68.94 85 VAL A CA 1
ATOM 633 C C . VAL A 1 85 ? 14.635 4.160 -16.275 1.00 68.94 85 VAL A C 1
ATOM 635 O O . VAL A 1 85 ? 15.462 3.812 -17.116 1.00 68.94 85 VAL A O 1
ATOM 638 N N . ARG A 1 86 ? 13.364 4.435 -16.605 1.00 72.50 86 ARG A N 1
ATOM 639 C CA . ARG A 1 86 ? 12.875 4.318 -17.987 1.00 72.50 86 ARG A CA 1
ATOM 640 C C . ARG A 1 86 ? 13.667 5.210 -18.943 1.00 72.50 86 ARG A C 1
ATOM 642 O O . ARG A 1 86 ? 14.121 4.727 -19.980 1.00 72.50 86 ARG A O 1
ATOM 649 N N . GLN A 1 87 ? 13.864 6.480 -18.600 1.00 74.56 87 GLN A N 1
ATOM 650 C CA . GLN A 1 87 ? 14.608 7.427 -19.434 1.00 74.56 87 GLN A CA 1
ATOM 651 C C . GLN A 1 87 ? 16.087 7.029 -19.574 1.00 74.56 87 GLN A C 1
ATOM 653 O O . GLN A 1 87 ? 16.618 7.025 -20.688 1.00 74.56 87 GLN A O 1
ATOM 658 N N . ALA A 1 88 ? 16.733 6.592 -18.488 1.00 74.75 88 ALA A N 1
ATOM 659 C CA . ALA A 1 88 ? 18.093 6.057 -18.531 1.00 74.75 88 ALA A CA 1
ATOM 660 C C . ALA A 1 88 ? 18.193 4.822 -19.448 1.00 74.75 88 ALA A C 1
ATOM 662 O O . ALA A 1 88 ? 19.087 4.747 -20.295 1.00 74.75 88 ALA A O 1
ATOM 663 N N . CYS A 1 89 ? 17.238 3.889 -19.355 1.00 76.38 89 CYS A N 1
ATOM 664 C CA . CYS A 1 89 ? 17.161 2.722 -20.233 1.00 76.38 89 CYS A CA 1
ATOM 665 C C . CYS A 1 89 ? 16.957 3.105 -21.706 1.00 76.38 89 CYS A C 1
ATOM 667 O O . CYS A 1 89 ? 17.566 2.484 -22.577 1.00 76.38 89 CYS A O 1
ATOM 669 N N . LEU A 1 90 ? 16.146 4.125 -22.008 1.00 82.69 90 LEU A N 1
ATOM 670 C CA . LEU A 1 90 ? 15.953 4.613 -23.379 1.00 82.69 90 LEU A CA 1
ATOM 671 C C . LEU A 1 90 ? 17.246 5.202 -23.963 1.00 82.69 90 LEU A C 1
ATOM 673 O O . LEU A 1 90 ? 17.596 4.897 -25.106 1.00 82.69 90 LEU A O 1
ATOM 677 N N . ILE A 1 91 ? 17.998 5.971 -23.171 1.00 81.19 91 ILE A N 1
ATOM 678 C CA . ILE A 1 91 ? 19.305 6.506 -23.584 1.00 81.19 91 ILE A CA 1
ATOM 679 C C . ILE A 1 91 ? 20.305 5.370 -23.813 1.00 81.19 91 ILE A C 1
ATOM 681 O O . ILE A 1 91 ? 20.987 5.348 -24.842 1.00 81.19 91 ILE A O 1
ATOM 685 N N . LEU A 1 92 ? 20.376 4.403 -22.892 1.00 82.50 92 LEU A N 1
ATOM 686 C CA . LEU A 1 92 ? 21.242 3.231 -23.044 1.00 82.50 92 LEU A CA 1
ATOM 687 C C . LEU A 1 92 ? 20.877 2.425 -24.289 1.00 82.50 92 LEU A C 1
ATOM 689 O O . LEU A 1 92 ? 21.774 2.066 -25.047 1.00 82.50 92 LEU A O 1
ATOM 693 N N . ARG A 1 93 ? 19.581 2.209 -24.552 1.00 83.62 93 ARG A N 1
ATOM 694 C CA . ARG A 1 93 ? 19.092 1.549 -25.772 1.00 83.62 93 ARG A CA 1
ATOM 695 C C . ARG A 1 93 ? 19.546 2.294 -27.028 1.00 83.62 93 ARG A C 1
ATOM 697 O O . ARG A 1 93 ? 19.993 1.653 -27.976 1.00 83.62 93 ARG A O 1
ATOM 704 N N . GLY A 1 94 ? 19.479 3.626 -27.030 1.00 85.62 94 GLY A N 1
ATOM 705 C CA . GLY A 1 94 ? 19.964 4.461 -28.133 1.00 85.62 94 GLY A CA 1
ATOM 706 C C . GLY A 1 94 ? 21.470 4.315 -28.376 1.00 85.62 94 GLY A C 1
ATOM 707 O O . GLY A 1 94 ? 21.892 4.097 -29.513 1.00 85.62 94 GLY A O 1
ATOM 708 N N . LYS A 1 95 ? 22.281 4.353 -27.309 1.00 85.50 95 LYS A N 1
ATOM 709 C CA . LYS A 1 95 ? 23.738 4.135 -27.390 1.00 85.50 95 LYS A CA 1
ATOM 710 C C . LYS A 1 95 ? 24.076 2.729 -27.892 1.00 85.50 95 LYS A C 1
ATOM 712 O O . LYS A 1 95 ? 24.899 2.583 -28.791 1.00 85.50 95 LYS A O 1
ATOM 717 N N . LEU A 1 96 ? 23.389 1.709 -27.371 1.00 85.31 96 LEU A N 1
ATOM 718 C CA . LEU A 1 96 ? 23.516 0.317 -27.813 1.00 85.31 96 LEU A CA 1
ATOM 719 C C . LEU A 1 96 ? 23.204 0.168 -29.298 1.00 85.31 96 LEU A C 1
ATOM 721 O O . LEU A 1 96 ? 23.975 -0.450 -30.027 1.00 85.31 96 LEU A O 1
ATOM 725 N N . LEU A 1 97 ? 22.110 0.774 -29.761 1.00 87.50 97 LEU A N 1
ATOM 726 C CA . LEU A 1 97 ? 21.737 0.763 -31.169 1.00 87.50 97 LEU A CA 1
ATOM 727 C C . LEU A 1 97 ? 22.794 1.458 -32.040 1.00 87.50 97 LEU A C 1
ATOM 729 O O . LEU A 1 97 ? 23.136 0.953 -33.107 1.00 87.50 97 LEU A O 1
ATOM 733 N N . GLN A 1 98 ? 23.349 2.587 -31.591 1.00 87.50 98 GLN A N 1
ATOM 734 C CA . GLN A 1 98 ? 24.405 3.287 -32.323 1.00 87.50 98 GLN A CA 1
ATOM 735 C C . GLN A 1 98 ? 25.686 2.444 -32.430 1.00 87.50 98 GLN A C 1
ATOM 737 O O . GLN A 1 98 ? 26.254 2.344 -33.520 1.00 87.50 98 GLN A O 1
ATOM 742 N N . SER A 1 99 ? 26.111 1.790 -31.343 1.00 86.00 99 SER A N 1
ATOM 743 C CA . SER A 1 99 ? 27.233 0.839 -31.365 1.0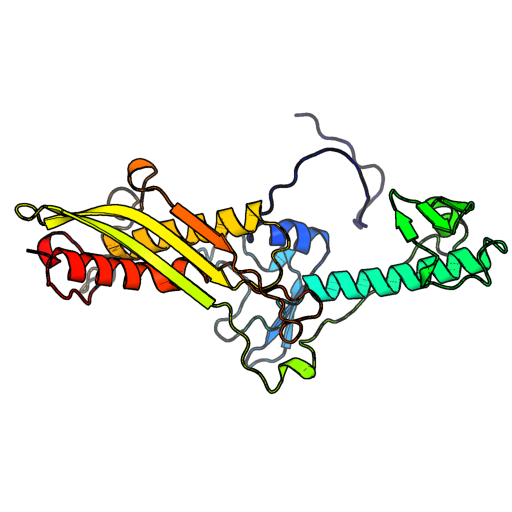0 86.00 99 SER A CA 1
ATOM 744 C C . SER A 1 99 ? 26.948 -0.356 -32.277 1.00 86.00 99 SER A C 1
ATOM 746 O O . SER A 1 99 ? 27.818 -0.772 -33.046 1.00 86.00 99 SER A O 1
ATOM 748 N N . ALA A 1 100 ? 25.721 -0.880 -32.253 1.00 86.31 100 ALA A N 1
ATOM 749 C CA . ALA A 1 100 ? 25.311 -1.995 -33.098 1.00 86.31 100 ALA A CA 1
ATOM 750 C C . ALA A 1 100 ? 25.365 -1.624 -34.590 1.00 86.31 100 ALA A C 1
ATOM 752 O O . ALA A 1 100 ? 25.918 -2.371 -35.389 1.00 86.31 100 ALA A O 1
ATOM 753 N N . ARG A 1 101 ? 24.886 -0.427 -34.961 1.00 88.00 101 ARG A N 1
ATOM 754 C CA . ARG A 1 101 ? 24.938 0.081 -36.344 1.00 88.00 101 ARG A CA 1
ATOM 755 C C . ARG A 1 101 ? 26.363 0.286 -36.865 1.00 88.00 101 ARG A C 1
ATOM 757 O O . ARG A 1 101 ? 26.589 0.124 -38.058 1.00 88.00 101 ARG A O 1
ATOM 764 N N . ARG A 1 102 ? 27.318 0.634 -35.993 1.00 84.75 102 ARG A N 1
ATOM 765 C CA . ARG A 1 102 ? 28.742 0.778 -36.360 1.00 84.75 102 ARG A CA 1
ATOM 766 C C . ARG A 1 102 ? 29.438 -0.566 -36.555 1.00 84.75 102 ARG A C 1
ATOM 768 O O . ARG A 1 102 ? 30.262 -0.697 -37.448 1.00 84.75 102 ARG A O 1
ATOM 775 N N . SER A 1 103 ? 29.117 -1.541 -35.707 1.00 83.12 103 SER A N 1
ATOM 776 C CA . SER A 1 103 ? 29.757 -2.863 -35.709 1.00 83.12 103 SER A CA 1
ATOM 777 C C . SER A 1 103 ? 29.134 -3.838 -36.714 1.00 83.12 103 SER A C 1
ATOM 779 O O . SER A 1 103 ? 29.822 -4.732 -37.192 1.00 83.12 103 SER A O 1
ATOM 781 N N . HIS A 1 104 ? 27.855 -3.661 -37.063 1.00 83.12 104 HIS A N 1
ATOM 782 C CA . HIS A 1 104 ? 27.098 -4.593 -37.899 1.00 83.12 104 HIS A CA 1
ATOM 783 C C . HIS A 1 104 ? 26.401 -3.861 -39.064 1.00 83.12 104 HIS A C 1
ATOM 785 O O . HIS A 1 104 ? 25.291 -3.342 -38.900 1.00 83.12 104 HIS A O 1
ATOM 791 N N . PRO A 1 105 ? 26.995 -3.862 -40.275 1.00 80.44 105 PRO A N 1
ATOM 792 C CA . PRO A 1 105 ? 26.444 -3.178 -41.450 1.00 80.44 105 PRO A CA 1
ATOM 793 C C . PRO A 1 105 ? 25.018 -3.617 -41.820 1.00 80.44 105 PRO A C 1
ATOM 795 O O . PRO A 1 105 ? 24.227 -2.809 -42.298 1.00 80.44 105 PRO A O 1
ATOM 798 N N . ALA A 1 106 ? 24.659 -4.875 -41.534 1.00 79.31 106 ALA A N 1
ATOM 799 C CA . ALA A 1 106 ? 23.349 -5.467 -41.834 1.00 79.31 106 ALA A CA 1
ATOM 800 C C . ALA A 1 106 ? 22.155 -4.762 -41.152 1.00 79.31 106 ALA A C 1
ATOM 802 O O . ALA A 1 106 ? 21.013 -4.893 -41.597 1.00 79.31 106 ALA A O 1
ATOM 803 N N . ILE A 1 107 ? 22.412 -4.006 -40.080 1.00 82.69 107 ILE A N 1
ATOM 804 C CA . ILE A 1 107 ? 21.399 -3.240 -39.337 1.00 82.69 107 ILE A CA 1
ATOM 805 C C . ILE A 1 107 ? 21.643 -1.724 -39.383 1.00 82.69 107 ILE A C 1
ATOM 807 O O . ILE A 1 107 ? 20.870 -0.965 -38.798 1.00 82.69 107 ILE A O 1
ATOM 811 N N . ALA A 1 108 ? 22.689 -1.266 -40.084 1.00 79.69 108 ALA A N 1
ATOM 812 C CA . ALA A 1 108 ? 23.126 0.131 -40.092 1.00 79.69 108 ALA A CA 1
ATOM 813 C C . ALA A 1 108 ? 22.051 1.099 -40.616 1.00 79.69 108 ALA A C 1
ATOM 815 O O . ALA A 1 108 ? 21.857 2.170 -40.043 1.00 79.69 108 ALA A O 1
ATOM 816 N N . SER A 1 109 ? 21.323 0.700 -41.662 1.00 78.25 109 SER A N 1
ATOM 817 C CA . SER A 1 109 ? 20.289 1.504 -42.330 1.00 78.25 109 SER A CA 1
ATOM 818 C C . SER A 1 109 ? 18.861 1.208 -41.863 1.00 78.25 109 SER A C 1
ATOM 820 O O . SER A 1 109 ? 17.916 1.790 -42.393 1.00 78.25 109 SER A O 1
ATOM 822 N N . ARG A 1 110 ? 18.670 0.308 -40.889 1.00 82.44 110 ARG A N 1
ATOM 823 C CA . ARG A 1 110 ? 17.322 -0.107 -40.482 1.00 82.44 110 ARG A CA 1
ATOM 824 C C . ARG A 1 110 ? 16.671 0.872 -39.502 1.00 82.44 110 ARG A C 1
ATOM 826 O O . ARG A 1 110 ? 17.364 1.382 -38.610 1.00 82.44 110 ARG A O 1
ATOM 833 N N . PRO A 1 111 ? 15.353 1.108 -39.629 1.00 83.38 111 PRO A N 1
ATOM 834 C CA . PRO A 1 111 ? 14.602 1.957 -38.711 1.00 83.38 111 PRO A CA 1
ATOM 835 C C . PRO A 1 111 ? 14.620 1.383 -37.287 1.00 83.38 111 PRO A C 1
ATOM 837 O O . PRO A 1 111 ? 14.721 0.170 -37.091 1.00 83.38 111 PRO A O 1
ATOM 840 N N . ALA A 1 112 ? 14.578 2.259 -36.280 1.00 80.44 112 ALA A N 1
ATOM 841 C CA . ALA A 1 112 ? 14.692 1.849 -34.878 1.00 80.44 112 ALA A CA 1
ATOM 842 C C . ALA A 1 112 ? 13.460 1.058 -34.403 1.00 80.44 112 ALA A C 1
ATOM 844 O O . ALA A 1 112 ? 13.575 0.239 -33.491 1.00 80.44 112 ALA A O 1
ATOM 845 N N . GLU A 1 113 ? 12.309 1.274 -35.044 1.00 82.12 113 GLU A N 1
ATOM 846 C CA . GLU A 1 113 ? 11.047 0.585 -34.769 1.00 82.12 113 GLU A CA 1
ATOM 847 C C . GLU A 1 113 ? 11.101 -0.905 -35.144 1.00 82.12 113 GLU A C 1
ATOM 849 O O . GLU A 1 113 ? 10.466 -1.727 -34.489 1.00 82.12 113 GLU A O 1
ATOM 854 N N . GLU A 1 114 ? 11.909 -1.281 -36.143 1.00 83.44 114 GLU A N 1
ATOM 855 C CA . GLU A 1 114 ? 12.103 -2.681 -36.559 1.00 83.44 114 GLU A CA 1
ATOM 856 C C . GLU A 1 114 ? 13.104 -3.447 -35.674 1.00 83.44 114 GLU A C 1
ATOM 858 O O . GLU A 1 114 ? 13.380 -4.627 -35.914 1.00 83.44 114 GLU A O 1
ATOM 863 N N . ILE A 1 115 ? 13.682 -2.782 -34.669 1.00 85.00 115 ILE A N 1
ATOM 864 C CA . ILE A 1 115 ? 14.754 -3.324 -33.835 1.00 85.00 115 ILE A CA 1
ATOM 865 C C . ILE A 1 115 ? 14.262 -3.491 -32.401 1.00 85.00 115 ILE A C 1
ATOM 867 O O . ILE A 1 115 ? 13.976 -2.527 -31.680 1.00 85.00 115 ILE A O 1
ATOM 871 N N . THR A 1 116 ? 14.236 -4.742 -31.953 1.00 87.69 116 THR A N 1
ATOM 872 C CA . THR A 1 116 ? 13.806 -5.114 -30.603 1.00 87.69 116 THR A CA 1
ATOM 873 C C . THR A 1 116 ? 14.974 -5.667 -29.798 1.00 87.69 116 THR A C 1
ATOM 875 O O . THR A 1 116 ? 15.894 -6.276 -30.337 1.00 87.69 116 THR A O 1
ATOM 878 N N . PHE A 1 117 ? 14.959 -5.421 -28.489 1.00 83.19 117 PHE A N 1
ATOM 879 C CA . PHE A 1 117 ? 15.924 -5.992 -27.555 1.00 83.19 117 PHE A CA 1
ATOM 880 C C . PHE A 1 117 ? 15.187 -6.998 -26.679 1.00 83.19 117 PHE A C 1
ATOM 882 O O . PHE A 1 117 ? 14.291 -6.613 -25.928 1.00 83.19 117 PHE A O 1
ATOM 889 N N . GLN A 1 118 ? 15.537 -8.278 -26.783 1.00 80.19 118 GLN A N 1
ATOM 890 C CA . GLN A 1 118 ? 14.870 -9.342 -26.037 1.00 80.19 118 GLN A CA 1
ATOM 891 C C . GLN A 1 118 ? 15.853 -10.453 -25.667 1.00 80.19 118 GLN A C 1
ATOM 893 O O . GLN A 1 118 ? 16.669 -10.888 -26.477 1.00 80.19 118 GLN A O 1
ATOM 898 N N . GLY A 1 119 ? 15.785 -10.917 -24.415 1.00 74.06 119 GLY A N 1
ATOM 899 C CA . GLY A 1 119 ? 16.554 -12.076 -23.951 1.00 74.06 119 GLY A CA 1
ATOM 900 C C . GLY A 1 119 ? 18.076 -11.928 -24.063 1.00 74.06 119 GLY A C 1
ATOM 901 O O . GLY A 1 119 ? 18.756 -12.932 -24.238 1.00 74.06 119 GLY A O 1
ATOM 902 N N . GLY A 1 120 ? 18.605 -10.700 -24.006 1.00 79.94 120 GLY A N 1
ATOM 903 C CA . GLY A 1 120 ? 20.037 -10.419 -24.180 1.00 79.94 120 GLY A CA 1
ATOM 904 C C . GLY A 1 120 ? 20.495 -10.279 -25.637 1.00 79.94 120 GLY A C 1
ATOM 905 O O . GLY A 1 120 ? 21.695 -10.188 -25.887 1.00 79.94 120 GLY A O 1
ATOM 906 N N . TYR A 1 121 ? 19.565 -10.233 -26.594 1.00 83.62 121 TYR A N 1
ATOM 907 C CA . TYR A 1 121 ? 19.856 -10.069 -28.018 1.00 83.62 121 TYR A CA 1
ATOM 908 C C . TYR A 1 121 ? 19.182 -8.822 -28.584 1.00 83.62 121 TYR A C 1
ATOM 910 O O . TYR A 1 121 ? 18.082 -8.451 -28.173 1.00 83.62 121 TYR A O 1
ATOM 918 N N . LEU A 1 122 ? 19.839 -8.211 -29.565 1.00 87.88 122 LEU A N 1
ATOM 919 C CA . LEU A 1 122 ? 19.229 -7.304 -30.524 1.00 87.88 122 LEU A CA 1
ATOM 920 C C . LEU A 1 122 ? 18.688 -8.150 -31.681 1.00 87.88 122 LEU A C 1
ATOM 922 O O . LEU A 1 122 ? 19.445 -8.868 -32.339 1.00 87.88 122 LEU A O 1
ATOM 926 N N . GLN A 1 123 ? 17.384 -8.062 -31.922 1.00 88.12 123 GLN A N 1
ATOM 927 C CA . GLN A 1 123 ? 16.683 -8.756 -32.996 1.00 88.12 123 GLN A CA 1
ATOM 928 C C . GLN A 1 123 ? 16.241 -7.740 -34.058 1.00 88.12 123 GLN A C 1
ATOM 930 O O . GLN A 1 123 ? 15.552 -6.764 -33.754 1.00 88.12 123 GLN A O 1
ATOM 935 N N . ALA A 1 124 ? 16.634 -7.985 -35.308 1.00 86.69 124 ALA A N 1
ATOM 936 C CA . ALA A 1 124 ? 16.271 -7.183 -36.474 1.00 86.69 124 ALA A CA 1
ATOM 937 C C . ALA A 1 124 ? 15.924 -8.108 -37.657 1.00 86.69 124 ALA A C 1
ATOM 939 O O . ALA A 1 124 ? 16.786 -8.477 -38.463 1.00 86.69 124 ALA A O 1
ATOM 940 N N . ARG A 1 125 ? 14.641 -8.474 -37.786 1.00 83.38 125 ARG A N 1
ATOM 941 C CA . ARG A 1 125 ? 14.157 -9.542 -38.689 1.00 83.38 125 ARG A CA 1
ATOM 942 C C . ARG A 1 125 ? 14.965 -10.839 -38.485 1.00 83.38 125 ARG A C 1
ATOM 944 O O . ARG A 1 125 ? 14.951 -11.386 -37.385 1.00 83.38 125 ARG A O 1
ATOM 951 N N . GLU A 1 126 ? 15.694 -11.291 -39.506 1.00 82.50 126 GLU A N 1
ATOM 952 C CA . GLU A 1 126 ? 16.527 -12.505 -39.488 1.00 82.50 126 GLU A CA 1
ATOM 953 C C . GLU A 1 126 ? 17.854 -12.340 -38.733 1.00 82.50 126 GLU A C 1
ATOM 955 O O . GLU A 1 126 ? 18.497 -13.328 -38.385 1.00 82.50 126 GLU A O 1
ATOM 960 N N . HIS A 1 127 ? 18.275 -11.106 -38.443 1.00 84.06 127 HIS A N 1
ATOM 961 C CA . HIS A 1 127 ? 19.516 -10.872 -37.716 1.00 84.06 127 HIS A CA 1
ATOM 962 C C . HIS A 1 127 ? 19.271 -10.896 -36.214 1.00 84.06 127 HIS A C 1
ATOM 964 O O . HIS A 1 127 ? 18.428 -10.163 -35.690 1.00 84.06 127 HIS A O 1
ATOM 970 N N . ARG A 1 128 ? 20.063 -11.711 -35.523 1.00 88.75 128 ARG A N 1
ATOM 971 C CA . ARG A 1 128 ? 20.092 -11.807 -34.069 1.00 88.75 128 ARG A CA 1
ATOM 972 C C . ARG A 1 128 ? 21.525 -11.613 -33.602 1.00 88.75 128 ARG A C 1
ATOM 974 O O . ARG A 1 128 ? 22.391 -12.415 -33.932 1.00 88.75 128 ARG A O 1
ATOM 981 N N . ILE A 1 129 ? 21.765 -10.543 -32.856 1.00 88.38 129 ILE A N 1
ATOM 982 C CA . ILE A 1 129 ? 23.102 -10.139 -32.409 1.00 88.38 129 ILE A CA 1
ATOM 983 C C . ILE A 1 129 ? 23.098 -10.126 -30.885 1.00 88.38 129 ILE A C 1
ATOM 985 O O . ILE A 1 129 ? 22.188 -9.553 -30.282 1.00 88.38 129 ILE A O 1
ATOM 989 N N . ALA A 1 130 ? 24.075 -10.764 -30.239 1.00 87.12 130 ALA A N 1
ATOM 990 C CA . ALA A 1 130 ? 24.146 -10.731 -28.785 1.00 87.12 130 ALA A CA 1
ATOM 991 C C . ALA A 1 130 ? 24.548 -9.330 -28.306 1.00 87.12 130 ALA A C 1
ATOM 993 O O . ALA A 1 130 ? 25.444 -8.687 -28.858 1.00 87.12 130 ALA A O 1
ATOM 994 N N . VAL A 1 131 ? 23.898 -8.850 -27.246 1.00 85.06 131 VAL A N 1
ATOM 995 C CA . VAL A 1 131 ? 24.227 -7.553 -26.635 1.00 85.06 131 VAL A CA 1
ATOM 996 C C . VAL A 1 131 ? 25.683 -7.532 -26.146 1.00 85.06 131 VAL A C 1
ATOM 998 O O . VAL A 1 131 ? 26.345 -6.502 -26.254 1.00 85.06 131 VAL A O 1
ATOM 1001 N N . SER A 1 132 ? 26.211 -8.675 -25.695 1.00 85.31 132 SER A N 1
ATOM 1002 C CA . SER A 1 132 ? 27.623 -8.859 -25.328 1.00 85.31 132 SER A CA 1
ATOM 1003 C C . SER A 1 132 ? 28.591 -8.551 -26.469 1.00 85.31 132 SER A C 1
ATOM 1005 O O . SER A 1 132 ? 29.652 -7.973 -26.232 1.00 85.31 132 SER A O 1
ATOM 1007 N N . ASP A 1 133 ? 28.227 -8.900 -27.700 1.00 85.00 133 ASP A N 1
ATOM 1008 C CA . ASP A 1 133 ? 29.093 -8.741 -28.871 1.00 85.00 133 ASP A CA 1
ATOM 1009 C C . ASP A 1 133 ? 29.143 -7.268 -29.283 1.00 85.00 133 ASP A C 1
ATOM 1011 O O . ASP A 1 133 ? 30.209 -6.719 -29.561 1.00 85.00 133 ASP A O 1
ATOM 1015 N N . ILE A 1 134 ? 27.995 -6.587 -29.204 1.00 83.94 134 ILE A N 1
ATOM 1016 C CA . ILE A 1 134 ? 27.888 -5.139 -29.426 1.00 83.94 134 ILE A CA 1
ATOM 1017 C C . ILE A 1 134 ? 28.705 -4.368 -28.376 1.00 83.94 134 ILE A C 1
ATOM 1019 O O . ILE A 1 134 ? 29.404 -3.406 -28.706 1.00 83.94 134 ILE A O 1
ATOM 1023 N N . LEU A 1 135 ? 28.641 -4.792 -27.109 1.00 84.25 135 LEU A N 1
ATOM 1024 C CA . LEU A 1 135 ? 29.425 -4.193 -26.027 1.00 84.25 135 LEU A CA 1
ATOM 1025 C C . LEU A 1 135 ? 30.924 -4.441 -26.212 1.00 84.25 135 LEU A C 1
ATOM 1027 O O . LEU A 1 135 ? 31.714 -3.518 -26.039 1.00 84.25 135 LEU A O 1
ATOM 1031 N N . SER A 1 136 ? 31.315 -5.645 -26.630 1.00 83.44 136 SER A N 1
ATOM 1032 C CA . SER A 1 136 ? 32.719 -5.995 -26.885 1.00 83.44 136 SER A CA 1
ATOM 1033 C C . SER A 1 136 ? 33.333 -5.185 -28.028 1.00 83.44 136 SER A C 1
ATOM 1035 O O . SER A 1 136 ? 34.526 -4.892 -27.995 1.00 83.44 136 SER A O 1
ATOM 1037 N N . ALA A 1 137 ? 32.514 -4.793 -29.008 1.00 79.56 137 ALA A N 1
ATOM 1038 C CA . ALA A 1 137 ? 32.899 -3.920 -30.115 1.00 79.56 137 ALA A CA 1
ATOM 1039 C C . ALA A 1 137 ? 32.886 -2.416 -29.759 1.00 79.56 137 ALA A C 1
ATOM 1041 O O . ALA A 1 137 ? 33.246 -1.582 -30.591 1.00 79.56 137 ALA A O 1
ATOM 1042 N N . THR A 1 138 ? 32.460 -2.046 -28.546 1.00 79.44 138 THR A N 1
ATOM 1043 C CA . THR A 1 138 ? 32.472 -0.655 -28.069 1.00 79.44 138 THR A CA 1
ATOM 1044 C C . THR A 1 138 ? 33.847 -0.334 -27.455 1.00 79.44 138 THR A C 1
ATOM 1046 O O . THR A 1 138 ? 34.338 -1.148 -26.674 1.00 79.44 138 THR A O 1
ATOM 1049 N N . PRO A 1 139 ? 34.469 0.831 -27.748 1.00 74.81 139 PRO A N 1
ATOM 1050 C CA . PRO A 1 139 ? 35.842 1.152 -27.327 1.00 74.81 139 PRO A CA 1
ATOM 1051 C C . PRO A 1 139 ? 36.111 0.966 -25.829 1.00 74.81 139 PRO A C 1
ATOM 1053 O O . PRO A 1 139 ? 37.102 0.346 -25.454 1.00 74.81 139 PRO A O 1
ATOM 1056 N N . ASP A 1 140 ? 35.180 1.411 -24.984 1.00 74.25 140 ASP A N 1
ATOM 1057 C CA . ASP A 1 140 ? 35.313 1.338 -23.524 1.00 74.25 140 ASP A CA 1
ATOM 1058 C C . ASP A 1 140 ? 34.722 0.049 -22.928 1.00 74.25 140 ASP A C 1
ATOM 1060 O O . ASP A 1 140 ? 34.675 -0.110 -21.710 1.00 74.25 140 ASP A O 1
ATOM 1064 N N . LYS A 1 141 ? 34.214 -0.864 -23.776 1.00 75.88 141 LYS A N 1
ATOM 1065 C CA . LYS A 1 141 ? 33.463 -2.085 -23.405 1.00 75.88 141 LYS A CA 1
ATOM 1066 C C . LYS A 1 141 ? 32.335 -1.839 -22.398 1.00 75.88 141 LYS A C 1
ATOM 1068 O O . LYS A 1 141 ? 31.928 -2.726 -21.651 1.00 75.88 141 LYS A O 1
ATOM 1073 N N . CYS A 1 142 ? 31.847 -0.607 -22.367 1.00 75.75 142 CYS A N 1
ATOM 1074 C CA . CYS A 1 142 ? 31.063 -0.081 -21.277 1.00 75.75 142 CYS A CA 1
ATOM 1075 C C . CYS A 1 142 ? 30.153 1.032 -21.798 1.00 75.75 142 CYS A C 1
ATOM 1077 O O . CYS A 1 142 ? 30.589 1.900 -22.554 1.00 75.75 142 CYS A O 1
ATOM 1079 N N . LEU A 1 143 ? 28.881 1.005 -21.399 1.00 74.31 143 LEU A N 1
ATOM 1080 C CA . LEU A 1 143 ? 27.911 2.046 -21.720 1.00 74.31 143 LEU A CA 1
ATOM 1081 C C . LEU A 1 143 ? 27.272 2.542 -20.429 1.00 74.31 143 LEU A C 1
ATOM 1083 O O . LEU A 1 143 ? 26.734 1.758 -19.654 1.00 74.31 143 LEU A O 1
ATOM 1087 N N . GLN A 1 144 ? 27.317 3.855 -20.230 1.00 71.75 144 GLN A N 1
ATOM 1088 C CA . GLN A 1 144 ? 26.743 4.531 -19.070 1.00 71.75 144 GLN A CA 1
ATOM 1089 C C . GLN A 1 144 ? 25.710 5.556 -19.514 1.00 71.75 144 GLN A C 1
ATOM 1091 O O . GLN A 1 144 ? 25.858 6.193 -20.565 1.00 71.75 144 GLN A O 1
ATOM 1096 N N . ALA A 1 145 ? 24.680 5.750 -18.700 1.00 67.69 145 ALA A N 1
ATOM 1097 C CA . ALA A 1 145 ? 23.764 6.872 -18.808 1.00 67.69 145 ALA A CA 1
ATOM 1098 C C . ALA A 1 145 ? 23.451 7.369 -17.400 1.00 67.69 145 ALA A C 1
ATOM 1100 O O . ALA A 1 145 ? 23.121 6.575 -16.526 1.00 67.69 145 ALA A O 1
ATOM 1101 N N . GLN A 1 146 ? 23.554 8.677 -17.212 1.00 69.94 146 GLN A N 1
ATOM 1102 C CA . GLN A 1 146 ? 23.130 9.359 -16.003 1.00 69.94 146 GLN A CA 1
ATOM 1103 C C . GLN A 1 146 ? 22.072 10.371 -16.409 1.00 69.94 146 GLN A C 1
ATOM 1105 O O . GLN A 1 146 ? 22.248 11.073 -17.410 1.00 69.94 146 GLN A O 1
ATOM 1110 N N . ILE A 1 147 ? 20.977 10.412 -15.657 1.00 66.62 147 ILE A N 1
ATOM 1111 C CA . ILE A 1 147 ? 19.903 11.366 -15.884 1.00 66.62 147 ILE A CA 1
ATOM 1112 C C . ILE A 1 147 ? 19.405 11.912 -14.552 1.00 66.62 147 ILE A C 1
ATOM 1114 O O . ILE A 1 147 ? 19.402 11.194 -13.553 1.00 66.62 147 ILE A O 1
ATOM 1118 N N . ASP A 1 148 ? 18.951 13.158 -14.563 1.00 65.94 148 ASP A N 1
ATOM 1119 C CA . ASP A 1 148 ? 18.195 13.740 -13.461 1.00 65.94 148 ASP A CA 1
ATOM 1120 C C . ASP A 1 148 ? 16.728 13.833 -13.908 1.00 65.94 148 ASP A C 1
ATOM 1122 O O . ASP A 1 148 ? 16.423 14.417 -14.950 1.00 65.94 148 ASP A O 1
ATOM 1126 N N . ALA A 1 149 ? 15.824 13.204 -13.155 1.00 64.81 149 ALA A N 1
ATOM 1127 C CA . ALA A 1 149 ? 14.405 13.136 -13.493 1.00 64.81 149 ALA A CA 1
ATOM 1128 C C . ALA A 1 149 ? 13.586 14.073 -12.604 1.00 64.81 149 ALA A C 1
ATOM 1130 O O . ALA A 1 149 ? 13.323 13.779 -11.436 1.00 64.81 149 ALA A O 1
ATOM 1131 N N . GLU A 1 150 ? 13.125 15.168 -13.192 1.00 65.94 150 GLU A N 1
ATOM 1132 C CA . GLU A 1 150 ? 12.209 16.113 -12.557 1.00 65.94 150 GLU A CA 1
ATOM 1133 C C . GLU A 1 150 ? 10.758 15.841 -12.987 1.00 65.94 150 GLU A C 1
ATOM 1135 O O . GLU A 1 150 ? 10.524 15.328 -14.090 1.00 65.94 150 GLU A O 1
ATOM 1140 N N . PRO A 1 151 ? 9.754 16.200 -12.164 1.00 64.38 151 PRO A N 1
ATOM 1141 C CA . PRO A 1 151 ? 8.359 16.167 -12.582 1.00 64.38 151 PRO A CA 1
ATOM 1142 C C . PRO A 1 151 ? 8.163 16.952 -13.887 1.00 64.38 151 PRO A C 1
ATOM 1144 O O . PRO A 1 151 ? 8.556 18.116 -13.998 1.00 64.38 151 PRO A O 1
ATOM 1147 N N . GLY A 1 152 ? 7.553 16.314 -14.889 1.00 68.00 152 GLY A N 1
ATOM 1148 C CA . GLY A 1 152 ? 7.400 16.904 -16.217 1.00 68.00 152 GLY A CA 1
ATOM 1149 C C . GLY A 1 152 ? 6.618 18.221 -16.194 1.00 68.00 152 GLY A C 1
ATOM 1150 O O . GLY A 1 152 ? 5.688 18.398 -15.409 1.00 68.00 152 GLY A O 1
ATOM 1151 N N . ALA A 1 153 ? 6.943 19.146 -17.104 1.00 73.69 153 ALA A N 1
ATOM 1152 C CA . ALA A 1 153 ? 6.272 20.450 -17.191 1.00 73.69 153 ALA A CA 1
ATOM 1153 C C . ALA A 1 153 ? 4.744 20.336 -17.355 1.00 73.69 153 ALA A C 1
ATOM 1155 O O . ALA A 1 153 ? 4.014 21.193 -16.860 1.00 73.69 153 ALA A O 1
ATOM 1156 N N . LYS A 1 154 ? 4.269 19.249 -17.981 1.00 77.38 154 LYS A N 1
ATOM 1157 C CA . LYS A 1 154 ? 2.843 18.921 -18.134 1.00 77.38 154 LYS A CA 1
ATOM 1158 C C . LYS A 1 154 ? 2.104 18.754 -16.805 1.00 77.38 154 LYS A C 1
ATOM 1160 O O . LYS A 1 154 ? 0.909 18.998 -16.781 1.00 77.38 154 LYS A O 1
ATOM 1165 N N . ARG A 1 155 ? 2.794 18.383 -15.720 1.00 77.44 155 ARG A N 1
ATOM 1166 C CA . ARG A 1 155 ? 2.207 18.206 -14.384 1.00 77.44 155 ARG A CA 1
ATOM 1167 C C . ARG A 1 155 ? 1.970 19.533 -13.659 1.00 77.44 155 ARG A C 1
ATOM 1169 O O . ARG A 1 155 ? 1.100 19.600 -12.805 1.00 77.44 155 ARG A O 1
ATOM 1176 N N . LYS A 1 156 ? 2.710 20.600 -13.996 1.00 77.75 156 LYS A N 1
ATOM 1177 C CA . LYS A 1 156 ? 2.674 21.888 -13.271 1.00 77.75 156 LYS A CA 1
ATOM 1178 C C . LYS A 1 156 ? 1.275 22.507 -13.091 1.00 77.75 156 LYS A C 1
ATOM 1180 O O . LYS A 1 156 ? 1.043 23.034 -12.008 1.00 77.75 156 LYS A O 1
ATOM 1185 N N . PRO A 1 157 ? 0.363 22.486 -14.082 1.00 85.19 157 PRO A N 1
ATOM 1186 C CA . PRO A 1 157 ? -0.975 23.048 -13.904 1.00 85.19 157 PRO A CA 1
ATOM 1187 C C . PRO A 1 157 ? -1.973 22.094 -13.221 1.00 85.19 157 PRO A C 1
ATOM 1189 O O . PRO A 1 157 ? -3.124 22.481 -13.044 1.00 85.19 157 PRO A O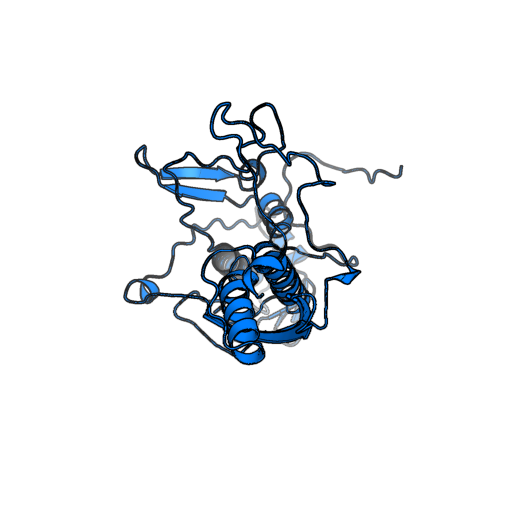 1
ATOM 1192 N N . PHE A 1 158 ? -1.575 20.874 -12.839 1.00 79.50 158 PHE A N 1
ATOM 1193 C CA . PHE A 1 158 ? -2.475 19.858 -12.284 1.00 79.50 158 PHE A CA 1
ATOM 1194 C C . PHE A 1 158 ? -2.107 19.473 -10.849 1.00 79.50 158 PHE A C 1
ATOM 1196 O O . PHE A 1 158 ? -0.935 19.332 -10.497 1.00 79.50 158 PHE A O 1
ATOM 1203 N N . ALA A 1 159 ? -3.130 19.213 -10.033 1.00 76.81 159 ALA A N 1
ATOM 1204 C CA . ALA A 1 159 ? -2.974 18.481 -8.785 1.00 76.81 159 ALA A CA 1
ATOM 1205 C C . ALA A 1 159 ? -3.090 16.981 -9.078 1.00 76.81 159 ALA A C 1
ATOM 1207 O O . ALA A 1 159 ? -4.089 16.518 -9.619 1.00 76.81 159 ALA A O 1
ATOM 1208 N N . THR A 1 160 ? -2.055 16.222 -8.735 1.00 77.75 160 THR A N 1
ATOM 1209 C CA . THR A 1 160 ? -2.016 14.771 -8.937 1.00 77.75 160 THR A CA 1
ATOM 1210 C C . THR A 1 160 ? -2.180 14.065 -7.601 1.00 77.75 160 THR A C 1
ATOM 1212 O O . THR A 1 160 ? -1.342 14.268 -6.720 1.00 77.75 160 THR A O 1
ATOM 1215 N N . ALA A 1 161 ? -3.194 13.215 -7.471 1.00 79.88 161 ALA A N 1
ATOM 1216 C CA . ALA A 1 161 ? -3.432 12.418 -6.275 1.00 79.88 161 ALA A CA 1
ATOM 1217 C C . ALA A 1 161 ? -3.783 10.971 -6.639 1.00 79.88 161 ALA A C 1
ATOM 1219 O O . ALA A 1 161 ? -4.323 10.689 -7.715 1.00 79.88 161 ALA A O 1
ATOM 1220 N N . THR A 1 162 ? -3.464 10.065 -5.721 1.00 82.62 162 THR A N 1
ATOM 1221 C CA . THR A 1 162 ? -4.009 8.708 -5.709 1.00 82.62 162 THR A CA 1
ATOM 1222 C C . THR A 1 162 ? -5.346 8.760 -4.982 1.00 82.62 162 THR A C 1
ATOM 1224 O O . THR A 1 162 ? -5.430 9.364 -3.914 1.00 82.62 162 THR A O 1
ATOM 1227 N N . HIS A 1 163 ? -6.379 8.138 -5.543 1.00 89.62 163 HIS A N 1
ATOM 1228 C CA . HIS A 1 163 ? -7.710 8.125 -4.936 1.00 89.62 163 HIS A CA 1
ATOM 1229 C C . HIS A 1 163 ? -8.066 6.713 -4.482 1.00 89.62 163 HIS A C 1
ATOM 1231 O O . HIS A 1 163 ? -7.654 5.730 -5.103 1.00 89.62 163 HIS A O 1
ATOM 1237 N N . SER A 1 164 ? -8.852 6.610 -3.416 1.00 93.56 164 SER A N 1
ATOM 1238 C CA . SER A 1 164 ? -9.408 5.343 -2.961 1.00 93.56 164 SER A CA 1
ATOM 1239 C C . SER A 1 164 ? -10.828 5.510 -2.436 1.00 93.56 164 SER A C 1
ATOM 1241 O O . SER A 1 164 ? -11.202 6.562 -1.920 1.00 93.56 164 SER A O 1
ATOM 1243 N N . ALA A 1 165 ? -11.617 4.452 -2.588 1.00 96.56 165 ALA A N 1
ATOM 1244 C CA . ALA A 1 165 ? -12.910 4.278 -1.951 1.00 96.56 165 ALA A CA 1
ATOM 1245 C C . ALA A 1 165 ? -12.831 3.032 -1.066 1.00 96.56 165 ALA A C 1
ATOM 1247 O O . ALA A 1 165 ? -12.497 1.946 -1.546 1.00 96.56 165 ALA A O 1
ATOM 1248 N N . VAL A 1 166 ? -13.111 3.205 0.224 1.00 97.62 166 VAL A N 1
ATOM 1249 C CA . VAL A 1 166 ? -13.031 2.139 1.225 1.00 97.62 166 VAL A CA 1
ATOM 1250 C C . VAL A 1 166 ? -14.423 1.876 1.780 1.00 97.62 166 VAL A C 1
ATOM 1252 O O . VAL A 1 166 ? -15.109 2.799 2.216 1.00 97.62 166 VAL A O 1
ATOM 1255 N N . PHE A 1 167 ? -14.821 0.610 1.767 1.00 97.62 167 PHE A N 1
ATOM 1256 C CA . PHE A 1 167 ? -16.071 0.118 2.327 1.00 97.62 167 PHE A CA 1
ATOM 1257 C C . PHE A 1 167 ? -15.743 -0.864 3.440 1.00 97.62 167 PHE A C 1
ATOM 1259 O O . PHE A 1 167 ? -14.871 -1.718 3.278 1.00 97.62 167 PHE A O 1
ATOM 1266 N N . VAL A 1 168 ? -16.437 -0.732 4.562 1.00 97.88 168 VAL A N 1
ATOM 1267 C CA . VAL A 1 168 ? -16.240 -1.570 5.741 1.00 97.88 168 VAL A CA 1
ATOM 1268 C C . VAL A 1 168 ? -17.595 -2.095 6.179 1.00 97.88 168 VAL A C 1
ATOM 1270 O O . VAL A 1 168 ? -18.569 -1.346 6.232 1.00 97.88 168 VAL A O 1
ATOM 1273 N N . GLU A 1 169 ? -17.635 -3.382 6.483 1.00 97.50 169 GLU A N 1
ATOM 1274 C CA . GLU A 1 169 ? -18.769 -4.066 7.085 1.00 97.50 169 GLU A CA 1
ATOM 1275 C C . GLU A 1 169 ? -18.417 -4.410 8.534 1.00 97.50 169 GLU A C 1
ATOM 1277 O O . GLU A 1 169 ? -17.317 -4.905 8.808 1.00 97.50 169 GLU A O 1
ATOM 1282 N N . VAL A 1 170 ? -19.331 -4.110 9.457 1.00 95.88 170 VAL A N 1
ATOM 1283 C CA . VAL A 1 170 ? -19.158 -4.366 10.889 1.00 95.88 170 VAL A CA 1
ATOM 1284 C C . VAL A 1 170 ? -20.396 -5.032 11.473 1.00 95.88 170 VAL A C 1
ATOM 1286 O O . VAL A 1 170 ? -21.518 -4.750 11.056 1.00 95.88 170 VAL A O 1
ATOM 1289 N N . GLU A 1 171 ? -20.169 -5.864 12.477 1.00 95.38 171 GLU A N 1
ATOM 1290 C CA . GLU A 1 171 ? -21.161 -6.353 13.427 1.00 95.38 171 GLU A CA 1
ATOM 1291 C C . GLU A 1 171 ? -20.885 -5.677 14.774 1.00 95.38 171 GLU A C 1
ATOM 1293 O O . GLU A 1 171 ? -19.726 -5.563 15.183 1.00 95.38 171 GLU A O 1
ATOM 1298 N N . VAL A 1 172 ? -21.936 -5.209 15.450 1.00 95.25 172 VAL A N 1
ATOM 1299 C CA . VAL A 1 172 ? -21.838 -4.634 16.796 1.00 95.25 172 VAL A CA 1
ATOM 1300 C C . VAL A 1 172 ? -22.789 -5.390 17.711 1.00 95.25 172 VAL A C 1
ATOM 1302 O O . VAL A 1 172 ? -23.967 -5.529 17.392 1.00 95.25 172 VAL A O 1
ATOM 1305 N N . ASP A 1 173 ? -22.264 -5.898 18.820 1.00 94.94 173 ASP A N 1
ATOM 1306 C CA . ASP A 1 173 ? -23.061 -6.507 19.882 1.00 94.94 173 ASP A CA 1
ATOM 1307 C C . ASP A 1 173 ? -23.771 -5.407 20.688 1.00 94.94 173 ASP A C 1
ATOM 1309 O O . ASP A 1 173 ? -23.107 -4.523 21.231 1.00 94.94 173 ASP A O 1
ATOM 1313 N N . GLU A 1 174 ? -25.104 -5.443 20.744 1.00 90.19 174 GLU A N 1
ATOM 1314 C CA . GLU A 1 174 ? -25.918 -4.404 21.395 1.00 90.19 174 GLU A CA 1
ATOM 1315 C C . GLU A 1 174 ? -25.763 -4.381 22.923 1.00 90.19 174 GLU A C 1
ATOM 1317 O O . GLU A 1 174 ? -25.881 -3.317 23.528 1.00 90.19 174 GLU A O 1
ATOM 1322 N N . ASP A 1 175 ? -25.479 -5.528 23.548 1.00 91.44 175 ASP A N 1
ATOM 1323 C CA . ASP A 1 175 ? -25.369 -5.639 25.006 1.00 91.44 175 ASP A CA 1
ATOM 1324 C C . ASP A 1 175 ? -23.950 -5.302 25.494 1.00 91.44 175 ASP A C 1
ATOM 1326 O O . ASP A 1 175 ? -23.767 -4.775 26.594 1.00 91.44 175 ASP A O 1
ATOM 1330 N N . LEU A 1 176 ? -22.930 -5.628 24.689 1.00 92.31 176 LEU A N 1
ATOM 1331 C CA . LEU A 1 176 ? -21.514 -5.497 25.060 1.00 92.31 176 LEU A CA 1
ATOM 1332 C C . LEU A 1 176 ? -20.796 -4.317 24.395 1.00 92.31 176 LEU A C 1
ATOM 1334 O O . LEU A 1 176 ? -19.687 -3.974 24.809 1.00 92.31 176 LEU A O 1
ATOM 1338 N N . GLY A 1 177 ? -21.364 -3.745 23.331 1.00 90.69 177 GLY A N 1
ATOM 1339 C CA . GLY A 1 177 ? -20.685 -2.758 22.487 1.00 90.69 177 GLY A CA 1
ATOM 1340 C C . GLY A 1 177 ? -19.519 -3.353 21.686 1.00 90.69 177 GLY A C 1
ATOM 1341 O O . GLY A 1 177 ? -18.686 -2.620 21.156 1.00 90.69 177 GLY A O 1
ATOM 1342 N N . ALA A 1 178 ? -19.413 -4.686 21.616 1.00 93.06 178 ALA A N 1
ATOM 1343 C CA . ALA A 1 178 ? -18.317 -5.379 20.949 1.00 93.06 178 ALA A CA 1
ATOM 1344 C C . ALA A 1 178 ? -18.392 -5.182 19.436 1.00 93.06 178 ALA A C 1
ATOM 1346 O O . ALA A 1 178 ? -19.329 -5.644 18.791 1.00 93.06 178 ALA A O 1
ATOM 1347 N N . ILE A 1 179 ? -17.386 -4.512 18.872 1.00 93.69 179 ILE A N 1
ATOM 1348 C CA . ILE A 1 179 ? -17.292 -4.250 17.436 1.00 93.69 179 ILE A CA 1
ATOM 1349 C C . ILE A 1 179 ? -16.437 -5.330 16.786 1.00 93.69 179 ILE A C 1
ATOM 1351 O O . ILE A 1 179 ? -15.284 -5.547 17.163 1.00 93.69 179 ILE A O 1
ATOM 1355 N N . LYS A 1 180 ? -16.975 -5.952 15.741 1.00 93.00 180 LYS A N 1
ATOM 1356 C CA . LYS A 1 180 ? -16.251 -6.885 14.885 1.00 93.00 180 LYS A CA 1
ATOM 1357 C C . LYS A 1 180 ? -16.347 -6.435 13.439 1.00 93.00 180 LYS A C 1
ATOM 1359 O O . LYS A 1 180 ? -17.429 -6.353 12.870 1.00 93.00 180 LYS A O 1
ATOM 1364 N N . VAL A 1 181 ? -15.205 -6.185 12.810 1.00 95.25 181 VAL A N 1
ATOM 1365 C CA . VAL A 1 181 ? -15.155 -5.960 11.361 1.00 95.25 181 VAL A CA 1
ATOM 1366 C C . VAL A 1 181 ? -15.290 -7.311 10.670 1.00 95.25 181 VAL A C 1
ATOM 1368 O O . VAL A 1 181 ? -14.577 -8.241 11.026 1.00 95.25 181 VAL A O 1
ATOM 1371 N N . THR A 1 182 ? -16.191 -7.449 9.701 1.00 95.62 182 THR A N 1
ATOM 1372 C CA . THR A 1 182 ? -16.407 -8.723 8.984 1.00 95.62 182 THR A CA 1
ATOM 1373 C C . THR A 1 182 ? -15.790 -8.710 7.592 1.00 95.62 182 THR A C 1
ATOM 1375 O O . THR A 1 182 ? -15.301 -9.740 7.116 1.00 95.62 182 THR A O 1
ATOM 1378 N N . ARG A 1 183 ? -15.753 -7.538 6.947 1.00 96.75 183 ARG A N 1
ATOM 1379 C CA . ARG A 1 183 ? -15.215 -7.375 5.597 1.00 96.75 183 ARG A CA 1
ATOM 1380 C C . ARG A 1 183 ? -14.728 -5.955 5.346 1.00 96.75 183 ARG A C 1
ATOM 1382 O O . ARG A 1 183 ? -15.338 -4.985 5.790 1.00 96.75 183 ARG A O 1
ATOM 1389 N N . VAL A 1 184 ? -13.661 -5.836 4.559 1.00 97.69 184 VAL A N 1
ATOM 1390 C CA . VAL A 1 184 ? -13.190 -4.554 4.025 1.00 97.69 184 VAL A CA 1
ATOM 1391 C C . VAL A 1 184 ? -12.992 -4.668 2.519 1.00 97.69 184 VAL A C 1
ATOM 1393 O O . VAL A 1 184 ? -12.389 -5.622 2.033 1.00 97.69 184 VAL A O 1
ATOM 1396 N N . VAL A 1 185 ? -13.466 -3.676 1.769 1.00 97.88 185 VAL A N 1
ATOM 1397 C CA . VAL A 1 185 ? -13.206 -3.540 0.332 1.00 97.88 185 VAL A CA 1
ATOM 1398 C C . VAL A 1 185 ? -12.519 -2.203 0.091 1.00 97.88 185 VAL A C 1
ATOM 1400 O O . VAL A 1 185 ? -13.063 -1.157 0.434 1.00 97.88 185 VAL A O 1
ATOM 1403 N N . SER A 1 186 ? -11.335 -2.225 -0.515 1.00 96.62 186 SER A N 1
ATOM 1404 C CA . SER A 1 186 ? -10.578 -1.027 -0.880 1.00 96.62 186 SER A CA 1
ATOM 1405 C C . SER A 1 186 ? -10.387 -0.971 -2.393 1.00 96.62 186 SER A C 1
ATOM 1407 O O . SER A 1 186 ? -9.643 -1.766 -2.972 1.00 96.62 186 SER A O 1
ATOM 1409 N N . ALA A 1 187 ? -11.089 -0.045 -3.043 1.00 96.69 187 ALA A N 1
ATOM 1410 C CA . ALA A 1 187 ? -10.941 0.247 -4.463 1.00 96.69 187 ALA A CA 1
ATOM 1411 C C . ALA A 1 187 ? -9.991 1.433 -4.645 1.00 96.69 187 ALA A C 1
ATOM 1413 O O . ALA A 1 187 ? -10.246 2.512 -4.116 1.00 96.69 187 ALA A O 1
ATOM 1414 N N . VAL A 1 188 ? -8.897 1.249 -5.382 1.00 92.38 188 VAL A N 1
ATOM 1415 C CA . VAL A 1 188 ? -7.799 2.220 -5.480 1.00 92.38 188 VAL A CA 1
ATOM 1416 C C . VAL A 1 188 ? -7.535 2.583 -6.939 1.00 92.38 188 VAL A C 1
ATOM 1418 O O . VAL A 1 188 ? -7.225 1.718 -7.759 1.00 92.38 188 VAL A O 1
ATOM 1421 N N . ALA A 1 189 ? -7.605 3.877 -7.247 1.00 90.75 189 ALA A N 1
ATOM 1422 C CA . ALA A 1 189 ? -7.159 4.459 -8.509 1.00 90.75 189 ALA A CA 1
ATOM 1423 C C . ALA A 1 189 ? -5.666 4.806 -8.396 1.00 90.75 189 ALA A C 1
ATOM 1425 O O . ALA A 1 189 ? -5.281 5.889 -7.942 1.00 90.75 189 ALA A O 1
ATOM 1426 N N . ALA A 1 190 ? -4.829 3.823 -8.735 1.00 82.19 190 ALA A N 1
ATOM 1427 C CA . ALA A 1 190 ? -3.372 3.864 -8.598 1.00 82.19 190 ALA A CA 1
ATOM 1428 C C . ALA A 1 190 ? -2.635 4.185 -9.914 1.00 82.19 190 ALA A C 1
ATOM 1430 O O . ALA A 1 190 ? -1.405 4.070 -9.975 1.00 82.19 190 ALA A O 1
ATOM 1431 N N . GLY A 1 191 ? -3.364 4.574 -10.965 1.00 85.00 191 GLY A N 1
ATOM 1432 C CA . GLY A 1 191 ? -2.837 4.593 -12.325 1.00 85.00 191 GLY A CA 1
ATOM 1433 C C . GLY A 1 191 ? -2.328 3.213 -12.764 1.00 85.00 191 GLY A C 1
ATOM 1434 O O . GLY A 1 191 ? -2.856 2.171 -12.369 1.00 85.00 191 GLY A O 1
ATOM 1435 N N . SER A 1 192 ? -1.246 3.198 -13.539 1.00 80.56 192 SER A N 1
ATOM 1436 C CA . SER A 1 192 ? -0.599 1.973 -14.010 1.00 80.56 192 SER A CA 1
ATOM 1437 C C . SER A 1 192 ? 0.058 1.197 -12.862 1.00 80.56 192 SER A C 1
ATOM 1439 O O . SER A 1 192 ? 1.097 1.596 -12.322 1.00 80.56 192 SER A O 1
ATOM 1441 N N . VAL A 1 193 ? -0.501 0.033 -12.529 1.00 78.75 193 VAL A N 1
ATOM 1442 C CA . VAL A 1 193 ? 0.053 -0.869 -11.512 1.00 78.75 193 VAL A CA 1
ATOM 1443 C C . VAL A 1 193 ? 1.217 -1.678 -12.090 1.00 78.75 193 VAL A C 1
ATOM 1445 O O . VAL A 1 193 ? 1.028 -2.583 -12.898 1.00 78.75 193 VAL A O 1
ATOM 1448 N N . VAL A 1 194 ? 2.437 -1.380 -11.634 1.00 75.06 194 VAL A N 1
ATOM 1449 C CA . VAL A 1 194 ? 3.670 -2.042 -12.109 1.00 75.06 194 VAL A CA 1
ATOM 1450 C C . VAL A 1 194 ? 3.743 -3.508 -11.673 1.00 75.06 194 VAL A C 1
ATOM 1452 O O . VAL A 1 194 ? 4.107 -4.380 -12.459 1.00 75.06 194 VAL A O 1
ATOM 1455 N N . ASN A 1 195 ? 3.417 -3.788 -10.410 1.00 74.12 195 ASN A N 1
ATOM 1456 C CA . ASN A 1 195 ? 3.397 -5.138 -9.859 1.00 74.12 195 ASN A CA 1
ATOM 1457 C C . ASN A 1 195 ? 2.123 -5.331 -9.020 1.00 74.12 195 ASN A C 1
ATOM 1459 O O . ASN A 1 195 ? 2.059 -4.856 -7.883 1.00 74.12 195 ASN A O 1
ATOM 1463 N N . PRO A 1 196 ? 1.114 -6.044 -9.556 1.00 76.62 196 PRO A N 1
ATOM 1464 C CA . PRO A 1 196 ? -0.162 -6.239 -8.872 1.00 76.62 196 PRO A CA 1
ATOM 1465 C C . PRO A 1 196 ? -0.040 -6.941 -7.521 1.00 76.62 196 PRO A C 1
ATOM 1467 O O . PRO A 1 196 ? -0.780 -6.621 -6.594 1.00 76.62 196 PRO A O 1
ATOM 1470 N N . LYS A 1 197 ? 0.906 -7.879 -7.377 1.00 76.62 197 LYS A N 1
ATOM 1471 C CA . LYS A 1 197 ? 1.074 -8.648 -6.138 1.00 76.62 197 LYS A CA 1
ATOM 1472 C C . LYS A 1 197 ? 1.538 -7.748 -4.999 1.00 76.62 197 LYS A C 1
ATOM 1474 O O . LYS A 1 197 ? 0.973 -7.793 -3.912 1.00 76.62 197 LYS A O 1
ATOM 1479 N N . THR A 1 198 ? 2.554 -6.932 -5.252 1.00 71.25 198 THR A N 1
ATOM 1480 C CA . THR A 1 198 ? 3.151 -6.088 -4.215 1.00 71.25 198 THR A CA 1
ATOM 1481 C C . THR A 1 198 ? 2.289 -4.875 -3.911 1.00 71.25 198 THR A C 1
ATOM 1483 O O . THR A 1 198 ? 2.099 -4.555 -2.740 1.00 71.25 198 THR A O 1
ATOM 1486 N N . ALA A 1 199 ? 1.679 -4.270 -4.936 1.00 75.69 199 ALA A N 1
ATOM 1487 C CA . ALA A 1 199 ? 0.678 -3.228 -4.749 1.00 75.69 199 ALA A CA 1
ATOM 1488 C C . ALA A 1 199 ? -0.491 -3.743 -3.896 1.00 75.69 199 ALA A C 1
ATOM 1490 O O . ALA A 1 199 ? -0.883 -3.084 -2.937 1.00 75.69 199 ALA A O 1
ATOM 1491 N N . ARG A 1 200 ? -1.006 -4.951 -4.176 1.00 85.94 200 ARG A N 1
ATOM 1492 C CA . ARG A 1 200 ? -2.072 -5.559 -3.365 1.00 85.94 200 ARG A CA 1
ATOM 1493 C C . ARG A 1 200 ? -1.634 -5.739 -1.915 1.00 85.94 200 ARG A C 1
ATOM 1495 O O . ARG A 1 200 ? -2.365 -5.334 -1.021 1.00 85.94 200 ARG A O 1
ATOM 1502 N N . SER A 1 201 ? -0.448 -6.302 -1.677 1.00 84.56 201 SER A N 1
ATOM 1503 C CA . SER A 1 201 ? 0.090 -6.481 -0.320 1.00 84.56 201 SER A CA 1
ATOM 1504 C C . SER A 1 201 ? 0.193 -5.173 0.466 1.00 84.56 201 SER A C 1
ATOM 1506 O O . SER A 1 201 ? 0.004 -5.188 1.677 1.00 84.56 201 SER A O 1
ATOM 1508 N N . GLN A 1 202 ? 0.443 -4.048 -0.202 1.00 82.56 202 GLN A N 1
ATOM 1509 C CA . GLN A 1 202 ? 0.471 -2.746 0.460 1.00 82.56 202 GLN A CA 1
ATOM 1510 C C . GLN A 1 202 ? -0.873 -2.243 0.902 1.00 82.56 202 GLN A C 1
ATOM 1512 O O . GLN A 1 202 ? -1.011 -1.804 2.037 1.00 82.56 202 GLN A O 1
ATOM 1517 N N . ILE A 1 203 ? -1.864 -2.338 0.023 1.00 89.06 203 ILE A N 1
ATOM 1518 C CA . ILE A 1 203 ? -3.211 -1.935 0.395 1.00 89.06 203 ILE A CA 1
ATOM 1519 C C . ILE A 1 203 ? -3.715 -2.819 1.539 1.00 89.06 203 ILE A C 1
ATOM 1521 O O . ILE A 1 203 ? -4.303 -2.298 2.475 1.00 89.06 203 ILE A O 1
ATOM 1525 N N . LEU A 1 204 ? -3.400 -4.120 1.530 1.00 92.94 204 LEU A N 1
ATOM 1526 C CA . LEU A 1 204 ? -3.710 -5.010 2.653 1.00 92.94 204 LEU A CA 1
ATOM 1527 C C . LEU A 1 204 ? -3.076 -4.532 3.967 1.00 92.94 204 LEU A C 1
ATOM 1529 O O . LEU A 1 204 ? -3.781 -4.404 4.961 1.00 92.94 204 LEU A O 1
ATOM 1533 N N . GLY A 1 205 ? -1.771 -4.240 3.970 1.00 91.00 205 GLY A N 1
ATOM 1534 C CA . GLY A 1 205 ? -1.078 -3.743 5.163 1.00 91.00 205 GLY A CA 1
ATOM 1535 C C . GLY A 1 205 ? -1.632 -2.404 5.655 1.00 91.00 205 GLY A C 1
ATOM 1536 O O . GLY A 1 205 ? -1.880 -2.247 6.846 1.00 91.00 205 GLY A O 1
ATOM 1537 N N . GLY A 1 206 ? -1.904 -1.473 4.736 1.00 92.81 206 GLY A N 1
ATOM 1538 C CA . GLY A 1 206 ? -2.520 -0.184 5.058 1.00 92.81 206 GLY A CA 1
ATOM 1539 C C . GLY A 1 206 ? -3.929 -0.326 5.636 1.00 92.81 206 GLY A C 1
ATOM 1540 O O . GLY A 1 206 ? -4.268 0.379 6.580 1.00 92.81 206 GLY A O 1
ATOM 1541 N N . VAL A 1 207 ? -4.725 -1.276 5.134 1.00 95.88 207 VAL A N 1
ATOM 1542 C CA . VAL A 1 207 ? -6.043 -1.582 5.704 1.00 95.88 207 VAL A CA 1
ATOM 1543 C C . VAL A 1 207 ? -5.909 -2.114 7.125 1.00 95.88 207 VAL A C 1
ATOM 1545 O O . VAL A 1 207 ? -6.576 -1.597 8.012 1.00 95.88 207 VAL A O 1
ATOM 1548 N N . VAL A 1 208 ? -5.028 -3.090 7.365 1.00 95.75 208 VAL A N 1
ATOM 1549 C CA . VAL A 1 208 ? -4.803 -3.641 8.715 1.00 95.75 208 VAL A CA 1
ATOM 1550 C C . VAL A 1 208 ? -4.354 -2.551 9.687 1.00 95.75 208 VAL A C 1
ATOM 1552 O O . VAL A 1 208 ? -4.900 -2.454 10.782 1.00 95.75 208 VAL A O 1
ATOM 1555 N N . TRP A 1 209 ? -3.435 -1.680 9.268 1.00 94.44 209 TRP A N 1
ATOM 1556 C CA . TRP A 1 209 ? -3.010 -0.543 10.083 1.00 94.44 209 TRP A CA 1
ATOM 1557 C C . TRP A 1 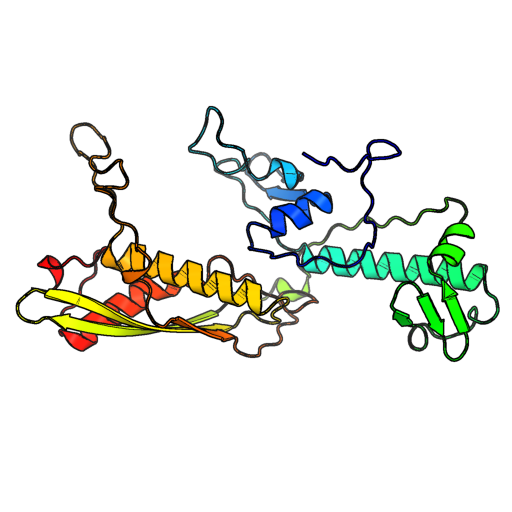209 ? -4.167 0.426 10.370 1.00 94.44 209 TRP A C 1
ATOM 1559 O O . TRP A 1 209 ? -4.349 0.887 11.492 1.00 94.44 209 TRP A O 1
ATOM 1569 N N . GLY A 1 210 ? -5.017 0.683 9.377 1.00 95.44 210 GLY A N 1
ATOM 1570 C CA . GLY A 1 210 ? -6.193 1.531 9.548 1.00 95.44 210 GLY A CA 1
ATOM 1571 C C . GLY A 1 210 ? -7.223 0.945 10.513 1.00 95.44 210 GLY A C 1
ATOM 1572 O O . GLY A 1 210 ? -7.857 1.698 11.247 1.00 95.44 210 GLY A O 1
ATOM 1573 N N . LEU A 1 211 ? -7.368 -0.384 10.548 1.00 95.44 211 LEU A N 1
ATOM 1574 C CA . LEU A 1 211 ? -8.181 -1.078 11.552 1.00 95.44 211 LEU A CA 1
ATOM 1575 C C . LEU A 1 211 ? -7.568 -0.946 12.952 1.00 95.44 211 LEU A C 1
ATOM 1577 O O . LEU A 1 211 ? -8.297 -0.678 13.904 1.00 95.44 211 LEU A O 1
ATOM 1581 N N . GLY A 1 212 ? -6.240 -1.059 13.049 1.00 95.06 212 GLY A N 1
ATOM 1582 C CA . GLY A 1 212 ? -5.449 -0.746 14.241 1.00 95.06 212 GLY A CA 1
ATOM 1583 C C . GLY A 1 212 ? -5.799 0.618 14.817 1.00 95.06 212 GLY A C 1
ATOM 1584 O O . GLY A 1 212 ? -6.341 0.709 15.916 1.00 95.06 212 GLY A O 1
ATOM 1585 N N . MET A 1 213 ? -5.609 1.666 14.018 1.00 95.31 213 MET A N 1
ATOM 1586 C CA . MET A 1 213 ? -5.928 3.046 14.393 1.00 95.31 213 MET A CA 1
ATOM 1587 C C . MET A 1 213 ? -7.415 3.255 14.726 1.00 95.31 213 MET A C 1
ATOM 1589 O O . MET A 1 213 ? -7.753 4.093 15.559 1.00 95.31 213 MET A O 1
ATOM 1593 N N . ALA A 1 214 ? -8.322 2.520 14.075 1.00 95.62 214 ALA A N 1
ATOM 1594 C CA . ALA A 1 214 ? -9.756 2.676 14.299 1.00 95.62 214 ALA A CA 1
ATOM 1595 C C . ALA A 1 214 ? -10.228 2.079 15.630 1.00 95.62 214 ALA A C 1
ATOM 1597 O O . ALA A 1 214 ? -11.138 2.643 16.233 1.00 95.62 214 ALA A O 1
ATOM 1598 N N . LEU A 1 215 ? -9.673 0.939 16.051 1.00 94.75 215 LEU A N 1
ATOM 1599 C CA . LEU A 1 215 ? -10.276 0.095 17.093 1.00 94.75 215 LEU A CA 1
ATOM 1600 C C . LEU A 1 215 ? -9.342 -0.246 18.261 1.00 94.75 215 LEU A C 1
ATOM 1602 O O . LEU A 1 215 ? -9.842 -0.596 19.326 1.00 94.75 215 LEU A O 1
ATOM 1606 N N . TYR A 1 216 ? -8.020 -0.150 18.093 1.00 93.75 216 TYR A N 1
ATOM 1607 C CA . TYR A 1 216 ? -7.068 -0.750 19.037 1.00 93.75 216 TYR A CA 1
ATOM 1608 C C . TYR A 1 216 ? -5.966 0.206 19.502 1.00 93.75 216 TYR A C 1
ATOM 1610 O O . TYR A 1 216 ? -5.707 0.313 20.698 1.00 93.75 216 TYR A O 1
ATOM 1618 N N . GLU A 1 217 ? -5.317 0.898 18.569 1.00 95.38 217 GLU A N 1
ATOM 1619 C CA . GLU A 1 217 ? -4.083 1.637 18.825 1.00 95.38 217 GLU A CA 1
ATOM 1620 C C . GLU A 1 217 ? -4.366 2.974 19.534 1.00 95.38 217 GLU A C 1
ATOM 1622 O O . GLU A 1 217 ? -4.882 3.920 18.939 1.00 95.38 217 GLU A O 1
ATOM 1627 N N . GLU A 1 218 ? -3.981 3.073 20.808 1.00 95.19 218 GLU A N 1
ATOM 1628 C CA . GLU A 1 218 ? -4.021 4.303 21.606 1.00 95.19 218 GLU A CA 1
ATOM 1629 C C . GLU A 1 218 ? -2.726 4.450 22.402 1.00 95.19 218 GLU A C 1
ATOM 1631 O O . GLU A 1 218 ? -2.292 3.514 23.065 1.00 95.19 218 GLU A O 1
ATOM 1636 N N . THR A 1 219 ? -2.123 5.637 22.396 1.00 94.50 219 THR A N 1
ATOM 1637 C CA . THR A 1 219 ? -0.989 5.948 23.274 1.00 94.50 219 THR A CA 1
ATOM 1638 C C . THR A 1 219 ? -1.489 6.645 24.533 1.00 94.50 219 THR A C 1
ATOM 1640 O O . THR A 1 219 ? -1.938 7.791 24.477 1.00 94.50 219 THR A O 1
ATOM 1643 N N . GLN A 1 220 ? -1.349 5.997 25.686 1.00 94.06 220 GLN A N 1
ATOM 1644 C CA . GLN A 1 220 ? -1.776 6.555 26.966 1.00 94.06 220 GLN A CA 1
ATOM 1645 C C . GLN A 1 220 ? -0.624 7.311 27.622 1.00 94.06 220 GLN A C 1
ATOM 1647 O O . GLN A 1 220 ? 0.454 6.759 27.836 1.00 94.06 220 GLN A O 1
ATOM 1652 N N . THR A 1 221 ? -0.845 8.587 27.940 1.00 95.75 221 THR A N 1
ATOM 1653 C CA . THR A 1 221 ? 0.186 9.467 28.505 1.00 95.75 221 THR A CA 1
ATOM 1654 C C . THR A 1 221 ? -0.195 9.915 29.910 1.00 95.75 221 THR A C 1
ATOM 1656 O O . THR A 1 221 ? -1.278 10.448 30.130 1.00 95.75 221 THR A O 1
ATOM 1659 N N . ASP A 1 222 ? 0.723 9.761 30.858 1.00 95.75 222 ASP A N 1
ATOM 1660 C CA . ASP A 1 222 ? 0.625 10.388 32.172 1.00 95.75 222 ASP A CA 1
ATOM 1661 C C . ASP A 1 222 ? 0.772 11.908 32.018 1.00 95.75 222 ASP A C 1
ATOM 1663 O O . ASP A 1 222 ? 1.849 12.408 31.694 1.00 95.75 222 ASP A O 1
ATOM 1667 N N . HIS A 1 223 ? -0.301 12.659 32.261 1.00 93.62 223 HIS A N 1
ATOM 1668 C CA . HIS A 1 223 ? -0.291 14.116 32.109 1.00 93.62 223 HIS A CA 1
ATOM 1669 C C . HIS A 1 223 ? 0.535 14.861 33.172 1.00 93.62 223 HIS A C 1
ATOM 1671 O O . HIS A 1 223 ? 0.860 16.029 32.964 1.00 93.62 223 HIS A O 1
ATOM 1677 N N . GLN A 1 224 ? 0.882 14.224 34.295 1.00 96.31 224 GLN A N 1
ATOM 1678 C CA . GLN A 1 224 ? 1.730 14.823 35.330 1.00 96.31 224 GLN A CA 1
ATOM 1679 C C . GLN A 1 224 ? 3.214 14.576 35.047 1.00 96.31 224 GLN A C 1
ATOM 1681 O O . GLN A 1 224 ? 4.033 15.482 35.196 1.00 96.31 224 GLN A O 1
ATOM 1686 N N . LEU A 1 225 ? 3.560 13.349 34.646 1.00 94.44 225 LEU A N 1
ATOM 1687 C CA . LEU A 1 225 ? 4.948 12.916 34.458 1.00 94.44 225 LEU A CA 1
ATOM 1688 C C . LEU A 1 225 ? 5.414 12.941 32.995 1.00 94.44 225 LEU A C 1
ATOM 1690 O O . LEU A 1 225 ? 6.612 12.806 32.743 1.00 94.44 225 LEU A O 1
ATOM 1694 N N . GLY A 1 226 ? 4.495 13.073 32.036 1.00 94.31 226 GLY A N 1
ATOM 1695 C CA . GLY A 1 226 ? 4.774 13.037 30.596 1.00 94.31 226 GLY A CA 1
ATOM 1696 C C . GLY A 1 226 ? 5.220 11.666 30.081 1.00 94.31 226 GLY A C 1
ATOM 1697 O O . GLY A 1 226 ? 5.874 11.584 29.044 1.00 94.31 226 GLY A O 1
ATOM 1698 N N . ARG A 1 227 ? 4.938 10.587 30.821 1.00 94.31 227 ARG A N 1
ATOM 1699 C CA . ARG A 1 227 ? 5.383 9.226 30.487 1.00 94.31 227 ARG A CA 1
ATOM 1700 C C . ARG A 1 227 ? 4.318 8.474 29.706 1.00 94.31 227 ARG A C 1
ATOM 1702 O O . ARG A 1 227 ? 3.137 8.602 30.008 1.00 94.31 227 ARG A O 1
ATOM 1709 N N . ILE A 1 228 ? 4.748 7.635 28.768 1.00 96.00 228 ILE A N 1
ATOM 1710 C CA . ILE A 1 228 ? 3.853 6.688 28.102 1.00 96.00 228 ILE A CA 1
ATOM 1711 C C . ILE A 1 228 ? 3.573 5.530 29.057 1.00 96.00 228 ILE A C 1
ATOM 1713 O O . ILE A 1 228 ? 4.501 4.865 29.519 1.00 96.00 228 ILE A O 1
ATOM 1717 N N . LEU A 1 229 ? 2.300 5.323 29.376 1.00 94.81 229 LEU A N 1
ATOM 1718 C CA . LEU A 1 229 ? 1.851 4.307 30.320 1.00 94.81 229 LEU A CA 1
ATOM 1719 C C . LEU A 1 229 ? 1.923 2.921 29.676 1.00 94.81 229 LEU A C 1
ATOM 1721 O O . LEU A 1 229 ? 2.618 2.051 30.192 1.00 94.81 229 LEU A O 1
ATOM 1725 N N . ASN A 1 230 ? 1.348 2.765 28.485 1.00 95.75 230 ASN A N 1
ATOM 1726 C CA . ASN A 1 230 ? 1.296 1.510 27.736 1.00 95.75 230 ASN A CA 1
ATOM 1727 C C . ASN A 1 230 ? 2.479 1.332 26.767 1.00 95.75 230 ASN A C 1
ATOM 1729 O O . ASN A 1 230 ? 2.332 1.126 25.569 1.00 95.75 230 ASN A O 1
ATOM 1733 N N . HIS A 1 231 ? 3.695 1.421 27.292 1.00 92.56 231 HIS A N 1
ATOM 1734 C CA . HIS A 1 231 ? 4.952 1.402 26.531 1.00 92.56 231 HIS A CA 1
ATOM 1735 C C . HIS A 1 231 ? 5.446 -0.015 26.160 1.00 92.56 231 HIS A C 1
ATOM 1737 O O . HIS A 1 231 ? 6.642 -0.237 25.961 1.00 92.56 231 HIS A O 1
ATOM 1743 N N . ASN A 1 232 ? 4.543 -0.993 26.098 1.00 93.12 232 ASN A N 1
ATOM 1744 C CA . ASN A 1 232 ? 4.838 -2.386 25.770 1.00 93.12 232 ASN A CA 1
ATOM 1745 C C . ASN A 1 232 ? 3.703 -2.993 24.928 1.00 93.12 232 ASN A C 1
ATOM 1747 O O . ASN A 1 232 ? 2.573 -2.521 24.963 1.00 93.12 232 ASN A O 1
ATOM 1751 N N . LEU A 1 233 ? 3.996 -4.071 24.196 1.00 92.31 233 LEU A N 1
ATOM 1752 C CA . LEU A 1 233 ? 3.029 -4.721 23.297 1.00 92.31 233 LEU A CA 1
ATOM 1753 C C . LEU A 1 233 ? 1.925 -5.515 24.016 1.00 92.31 233 LEU A C 1
ATOM 1755 O O . LEU A 1 233 ? 1.026 -6.020 23.352 1.00 92.31 233 LEU A O 1
ATOM 1759 N N . ALA A 1 234 ? 2.003 -5.678 25.340 1.00 91.62 234 ALA A N 1
ATOM 1760 C CA . ALA A 1 234 ? 0.917 -6.295 26.096 1.00 91.62 234 ALA A CA 1
ATOM 1761 C C . ALA A 1 234 ? -0.211 -5.290 26.380 1.00 91.62 234 ALA A C 1
ATOM 1763 O O . ALA A 1 234 ? -1.358 -5.702 26.493 1.00 91.62 234 ALA A O 1
ATOM 1764 N N . GLU A 1 235 ? 0.111 -3.996 26.473 1.00 92.88 235 GLU A N 1
ATOM 1765 C CA . GLU A 1 235 ? -0.842 -2.918 26.779 1.00 92.88 235 GLU A CA 1
ATOM 1766 C C . GLU A 1 235 ? -1.135 -2.013 25.570 1.00 92.88 235 GLU A C 1
ATOM 1768 O O . GLU A 1 235 ? -2.198 -1.400 25.495 1.00 92.88 235 GLU A O 1
ATOM 1773 N N . TYR A 1 236 ? -0.204 -1.901 24.618 1.00 94.81 236 TYR A N 1
ATOM 1774 C CA . TYR A 1 236 ? -0.433 -1.231 23.339 1.00 94.81 236 TYR A CA 1
ATOM 1775 C C . TYR A 1 236 ? -0.977 -2.241 22.333 1.00 94.81 236 TYR A C 1
ATOM 1777 O O . TYR A 1 236 ? -0.225 -3.002 21.716 1.00 94.81 236 TYR A O 1
ATOM 1785 N N . HIS A 1 237 ? -2.299 -2.284 22.209 1.00 93.00 237 HIS A N 1
ATOM 1786 C CA . HIS A 1 237 ? -2.962 -3.270 21.372 1.00 93.00 237 HIS A CA 1
ATOM 1787 C C . HIS A 1 237 ? -2.772 -2.957 19.886 1.00 93.00 237 HIS A C 1
ATOM 1789 O O . HIS A 1 237 ? -3.175 -1.907 19.393 1.00 93.00 237 HIS A O 1
ATOM 1795 N N . ILE A 1 238 ? -2.190 -3.921 19.175 1.00 92.94 238 ILE A N 1
ATOM 1796 C CA . ILE A 1 238 ? -2.096 -3.946 17.716 1.00 92.94 238 ILE A CA 1
ATOM 1797 C C . ILE A 1 238 ? -2.943 -5.104 17.176 1.00 92.94 238 ILE A C 1
ATOM 1799 O O . ILE A 1 238 ? -3.035 -6.136 17.849 1.00 92.94 238 ILE A O 1
ATOM 1803 N N . PRO A 1 239 ? -3.517 -4.987 15.965 1.00 92.12 239 PRO A N 1
ATOM 1804 C CA . PRO A 1 239 ? -4.253 -6.086 15.352 1.00 92.12 239 PRO A CA 1
ATOM 1805 C C . PRO A 1 239 ? -3.401 -7.354 15.236 1.00 92.12 239 PRO A C 1
ATOM 1807 O O . PRO A 1 239 ? -2.278 -7.328 14.718 1.00 92.12 239 PRO A O 1
ATOM 1810 N N . VAL A 1 240 ? -3.958 -8.486 15.660 1.00 91.62 240 VAL A N 1
ATOM 1811 C CA . VAL A 1 240 ? -3.388 -9.816 15.419 1.00 91.62 240 VAL A CA 1
ATOM 1812 C C . VAL A 1 240 ? -4.050 -10.473 14.208 1.00 91.62 240 VAL A C 1
ATOM 1814 O O . VAL A 1 240 ? -5.051 -10.001 13.682 1.00 91.62 240 VAL A O 1
ATOM 1817 N N . ASN A 1 241 ? -3.517 -11.608 13.746 1.00 89.69 241 ASN A N 1
ATOM 1818 C CA . ASN A 1 241 ? -4.055 -12.309 12.569 1.00 89.69 241 ASN A CA 1
ATOM 1819 C C . ASN A 1 241 ? -5.543 -12.692 12.728 1.00 89.69 241 ASN A C 1
ATOM 1821 O O . ASN A 1 241 ? -6.282 -12.697 11.753 1.00 89.69 241 ASN A O 1
ATOM 1825 N N . ALA A 1 242 ? -6.003 -12.957 13.955 1.00 88.81 242 ALA A N 1
ATOM 1826 C CA . ALA A 1 242 ? -7.417 -13.228 14.224 1.00 88.81 242 ALA A CA 1
ATOM 1827 C C . ALA A 1 242 ? -8.335 -12.011 13.980 1.00 88.81 242 ALA A C 1
ATOM 1829 O O . ALA A 1 242 ? -9.514 -12.202 13.690 1.00 88.81 242 ALA A O 1
ATOM 1830 N N . ASP A 1 243 ? -7.789 -10.794 14.038 1.00 86.69 243 ASP A N 1
ATOM 1831 C CA . ASP A 1 243 ? -8.512 -9.543 13.780 1.00 86.69 243 ASP A CA 1
ATOM 1832 C C . ASP A 1 243 ? -8.492 -9.169 12.286 1.00 86.69 243 ASP A C 1
ATOM 1834 O O . ASP A 1 243 ? -9.234 -8.291 11.841 1.00 86.69 243 ASP A O 1
ATOM 1838 N N . VAL A 1 244 ? -7.638 -9.828 11.489 1.00 80.88 244 VAL A N 1
ATOM 1839 C CA . VAL A 1 244 ? -7.517 -9.596 10.047 1.00 80.88 244 VAL A CA 1
ATOM 1840 C C . VAL A 1 244 ? -8.585 -10.395 9.311 1.00 80.88 244 VAL A C 1
ATOM 1842 O O . VAL A 1 244 ? -8.540 -11.621 9.216 1.00 80.88 244 VAL A O 1
ATOM 1845 N N . VAL A 1 245 ? -9.548 -9.673 8.749 1.00 82.88 245 VAL A N 1
ATOM 1846 C CA . VAL A 1 245 ? -10.723 -10.257 8.093 1.00 82.88 245 VAL A CA 1
ATOM 1847 C C . VAL A 1 245 ? -10.567 -10.360 6.575 1.00 82.88 245 VAL A C 1
ATOM 1849 O O . VAL A 1 245 ? -9.479 -10.185 6.021 1.00 82.88 245 VAL A O 1
ATOM 1852 N N . ALA A 1 246 ? -11.657 -10.666 5.868 1.00 92.88 246 ALA A N 1
ATOM 1853 C CA . ALA A 1 246 ? -11.669 -10.658 4.413 1.00 92.88 246 ALA A CA 1
ATOM 1854 C C . ALA A 1 246 ? -11.434 -9.229 3.886 1.00 92.88 246 ALA A C 1
ATOM 1856 O O . ALA A 1 246 ? -12.317 -8.374 3.969 1.00 92.88 246 ALA A O 1
ATOM 1857 N N . ILE A 1 247 ? -10.235 -8.980 3.346 1.00 95.94 247 ILE A N 1
ATOM 1858 C CA . ILE A 1 247 ? -9.864 -7.710 2.714 1.00 95.94 247 ILE A CA 1
ATOM 1859 C C . ILE A 1 247 ? -9.755 -7.905 1.198 1.00 95.94 247 ILE A C 1
ATOM 1861 O O . ILE A 1 247 ? -8.828 -8.550 0.687 1.00 95.94 247 ILE A O 1
ATOM 1865 N N . ASP A 1 248 ? -10.687 -7.292 0.477 1.00 96.75 248 ASP A N 1
ATOM 1866 C CA . ASP A 1 248 ? -10.698 -7.239 -0.978 1.00 96.75 248 ASP A CA 1
ATOM 1867 C C . ASP A 1 248 ? -10.037 -5.945 -1.460 1.00 96.75 248 ASP A C 1
ATOM 1869 O O . ASP A 1 248 ? -10.386 -4.845 -1.035 1.00 96.75 248 ASP A O 1
ATOM 1873 N N . VAL A 1 249 ? -9.081 -6.072 -2.379 1.00 95.38 249 VAL A N 1
ATOM 1874 C CA . VAL A 1 249 ? -8.393 -4.931 -2.994 1.00 95.38 249 VAL A CA 1
ATOM 1875 C C . VAL A 1 249 ? -8.700 -4.928 -4.477 1.00 95.38 249 VAL A C 1
ATOM 1877 O O . VAL A 1 249 ? -8.414 -5.907 -5.171 1.00 95.38 249 VAL A O 1
ATOM 1880 N N . ILE A 1 250 ? -9.250 -3.817 -4.954 1.00 96.25 250 ILE A N 1
ATOM 1881 C CA . ILE A 1 250 ? -9.608 -3.604 -6.352 1.00 96.25 250 ILE A CA 1
ATOM 1882 C C . ILE A 1 250 ? -8.728 -2.478 -6.886 1.00 96.25 250 ILE A C 1
ATOM 1884 O O . ILE A 1 250 ? -8.731 -1.376 -6.346 1.00 96.25 250 ILE A O 1
ATOM 1888 N N . PHE A 1 251 ? -7.987 -2.737 -7.959 1.00 93.00 251 PHE A N 1
ATOM 1889 C CA . PHE A 1 251 ? -7.304 -1.676 -8.694 1.00 93.00 251 PHE A CA 1
ATOM 1890 C C . PHE A 1 251 ? -8.213 -1.195 -9.814 1.00 93.00 251 PHE A C 1
ATOM 1892 O O . PHE A 1 251 ? -8.586 -1.975 -10.688 1.00 93.00 251 PHE A O 1
ATOM 1899 N N . VAL A 1 252 ? -8.585 0.081 -9.758 1.00 92.94 252 VAL A N 1
ATOM 1900 C CA . VAL A 1 252 ? -9.352 0.721 -10.825 1.00 92.94 252 VAL A CA 1
ATOM 1901 C C . VAL A 1 252 ? -8.413 0.931 -12.005 1.00 92.94 252 VAL A C 1
ATOM 1903 O O . VAL A 1 252 ? -7.330 1.493 -11.841 1.00 92.94 252 VAL A O 1
ATOM 1906 N N . GLU A 1 253 ? -8.819 0.457 -13.181 1.00 86.88 253 GLU A N 1
ATOM 1907 C CA . GLU A 1 253 ? -8.057 0.675 -14.405 1.00 86.88 253 GLU A CA 1
ATOM 1908 C C . GLU A 1 253 ? -8.065 2.168 -14.745 1.00 86.88 253 GLU A C 1
ATOM 1910 O O . GLU A 1 253 ? -9.110 2.775 -14.974 1.00 86.88 253 GLU A O 1
ATOM 1915 N N . GLU A 1 254 ? -6.880 2.768 -14.727 1.00 84.25 254 GLU A N 1
ATOM 1916 C CA . GLU A 1 254 ? -6.677 4.192 -14.945 1.00 84.25 254 GLU A CA 1
ATOM 1917 C C . GLU A 1 254 ? -5.357 4.391 -15.693 1.00 84.25 254 GLU A C 1
ATOM 1919 O O . GLU A 1 254 ? -4.331 3.808 -15.334 1.00 84.25 254 GLU A O 1
ATOM 1924 N N . HIS A 1 255 ? -5.373 5.250 -16.712 1.00 80.81 255 HIS A N 1
ATOM 1925 C CA . HIS A 1 255 ? -4.167 5.696 -17.399 1.00 80.81 255 HIS A CA 1
ATOM 1926 C C . HIS A 1 255 ? -3.990 7.198 -17.187 1.00 80.81 255 HIS A C 1
ATOM 1928 O O . HIS A 1 255 ? -4.833 7.988 -17.609 1.00 80.81 255 HIS A O 1
ATOM 1934 N N . ASP A 1 256 ? -2.910 7.585 -16.509 1.00 80.38 256 ASP A N 1
ATOM 1935 C CA . ASP A 1 256 ? -2.656 8.974 -16.122 1.00 80.38 256 ASP A CA 1
ATOM 1936 C C . ASP A 1 256 ? -1.271 9.444 -16.587 1.00 80.38 256 ASP A C 1
ATOM 1938 O O . ASP A 1 256 ? -0.303 9.501 -15.825 1.00 80.38 256 ASP A O 1
ATOM 1942 N N . ASP A 1 257 ? -1.192 9.826 -17.861 1.00 81.00 257 ASP A N 1
ATOM 1943 C CA . ASP A 1 257 ? 0.029 10.346 -18.492 1.00 81.00 257 ASP A CA 1
ATOM 1944 C C . ASP A 1 257 ? 0.462 11.727 -17.963 1.00 81.00 257 ASP A C 1
ATOM 1946 O O . ASP A 1 257 ? 1.524 12.241 -18.335 1.00 81.00 257 ASP A O 1
ATOM 1950 N N . ILE A 1 258 ? -0.358 12.367 -17.119 1.00 80.94 258 ILE A N 1
ATOM 1951 C CA . ILE A 1 258 ? -0.059 13.678 -16.531 1.00 80.94 258 ILE A CA 1
ATOM 1952 C C . ILE A 1 258 ? 0.890 13.513 -15.341 1.00 80.94 258 ILE A C 1
ATOM 1954 O O . ILE A 1 258 ? 1.787 14.341 -15.149 1.00 80.94 258 ILE A O 1
ATOM 1958 N N . VAL A 1 259 ? 0.725 12.444 -14.552 1.00 74.06 259 VAL A N 1
ATOM 1959 C CA . VAL A 1 259 ? 1.545 12.190 -13.354 1.00 74.06 259 VAL A CA 1
ATOM 1960 C C . VAL A 1 259 ? 2.993 11.906 -13.723 1.00 74.06 259 VAL A C 1
ATOM 1962 O O . VAL A 1 259 ? 3.908 12.500 -13.145 1.00 74.06 259 VAL A O 1
ATOM 1965 N N . ASN A 1 260 ? 3.204 10.980 -14.656 1.00 73.75 260 ASN A N 1
ATOM 1966 C CA . ASN A 1 260 ? 4.503 10.636 -15.219 1.00 73.75 260 ASN A CA 1
ATOM 1967 C C . ASN A 1 260 ? 4.335 9.761 -16.470 1.00 73.75 260 ASN A C 1
ATOM 1969 O O . ASN A 1 260 ? 3.258 9.244 -16.733 1.00 73.75 260 ASN A O 1
ATOM 1973 N N . GLU A 1 261 ? 5.420 9.541 -17.218 1.00 71.50 261 GLU A N 1
ATOM 1974 C CA . GLU A 1 261 ? 5.391 8.747 -18.458 1.00 71.50 261 GLU A CA 1
ATOM 1975 C C . GLU A 1 261 ? 4.950 7.287 -18.263 1.00 71.50 261 GLU A C 1
ATOM 1977 O O . GLU A 1 261 ? 4.559 6.633 -19.228 1.00 71.50 261 GLU A O 1
ATOM 1982 N N . LEU A 1 262 ? 5.098 6.729 -17.056 1.00 71.81 262 LEU A N 1
ATOM 1983 C CA . LEU A 1 262 ? 4.652 5.370 -16.733 1.00 71.81 262 LEU A CA 1
ATOM 1984 C C . LEU A 1 262 ? 3.166 5.321 -16.351 1.00 71.81 262 LEU A C 1
ATOM 1986 O O . LEU A 1 262 ? 2.601 4.233 -16.257 1.00 71.81 262 LEU A O 1
ATOM 1990 N N . GLY A 1 263 ? 2.548 6.472 -16.093 1.00 74.12 263 GLY A N 1
ATOM 1991 C CA . GLY A 1 263 ? 1.203 6.584 -15.548 1.00 74.12 263 GLY A CA 1
ATOM 1992 C C . GLY A 1 263 ? 1.042 6.004 -14.144 1.00 74.12 263 GLY A C 1
ATOM 1993 O O . GLY A 1 263 ? -0.080 5.770 -13.716 1.00 74.12 263 GLY A O 1
ATOM 1994 N N . SER A 1 264 ? 2.133 5.723 -13.424 1.00 74.12 264 SER A N 1
ATOM 1995 C CA . SER A 1 264 ? 2.091 5.050 -12.119 1.00 74.12 264 SER A CA 1
ATOM 1996 C C . SER A 1 264 ? 1.960 6.049 -10.970 1.00 74.12 264 SER A C 1
ATOM 1998 O O . SER A 1 264 ? 2.717 7.025 -10.928 1.00 74.12 264 SER A O 1
ATOM 2000 N N . LYS A 1 265 ? 1.090 5.775 -9.993 1.00 77.38 265 LYS A N 1
ATOM 2001 C CA . LYS A 1 265 ? 0.932 6.590 -8.775 1.00 77.38 265 LYS A CA 1
ATOM 2002 C C . LYS A 1 265 ? 1.450 5.858 -7.533 1.00 77.38 265 LYS A C 1
ATOM 2004 O O . LYS A 1 265 ? 1.665 4.647 -7.540 1.00 77.38 265 LYS A O 1
ATOM 2009 N N . GLY A 1 266 ? 1.682 6.607 -6.456 1.00 71.12 266 GLY A N 1
ATOM 2010 C CA . GLY A 1 266 ? 2.105 6.041 -5.175 1.00 71.12 266 GLY A CA 1
ATOM 2011 C C . GLY A 1 266 ? 0.953 5.325 -4.469 1.00 71.12 266 GLY A C 1
ATOM 2012 O O . GLY A 1 266 ? -0.143 5.875 -4.376 1.00 71.12 266 GLY A O 1
ATOM 2013 N N . VAL A 1 267 ? 1.214 4.121 -3.950 1.00 79.50 267 VAL A N 1
ATOM 2014 C CA . VAL A 1 267 ? 0.233 3.306 -3.201 1.00 79.50 267 VAL A CA 1
ATOM 2015 C C . VAL A 1 267 ? 0.633 3.035 -1.748 1.00 79.50 267 VAL A C 1
ATOM 2017 O O . VAL A 1 267 ? -0.052 2.283 -1.068 1.00 79.50 267 VAL A O 1
ATOM 2020 N N . GLY A 1 268 ? 1.736 3.624 -1.273 1.00 72.81 268 GLY A N 1
ATOM 2021 C CA . GLY A 1 268 ? 2.263 3.355 0.070 1.00 72.81 268 GLY A CA 1
ATOM 2022 C C . GLY A 1 268 ? 1.306 3.781 1.183 1.00 72.81 268 GLY A C 1
ATOM 2023 O O . GLY A 1 268 ? 0.990 2.988 2.057 1.00 72.81 268 GLY A O 1
ATOM 2024 N N . GLU A 1 269 ? 0.796 5.009 1.119 1.00 78.62 269 GLU A N 1
ATOM 2025 C CA . GLU A 1 269 ? -0.066 5.559 2.175 1.00 78.62 269 GLU A CA 1
ATOM 2026 C C . GLU A 1 269 ? -1.556 5.378 1.867 1.00 78.62 269 GLU A C 1
ATOM 2028 O O . GLU A 1 269 ? -2.369 5.252 2.774 1.00 78.62 269 GLU A O 1
ATOM 2033 N N . ILE A 1 270 ? -1.952 5.304 0.591 1.00 86.81 270 ILE A N 1
ATOM 2034 C CA . ILE A 1 270 ? -3.375 5.333 0.206 1.00 86.81 270 ILE A CA 1
ATOM 2035 C C . ILE A 1 270 ? -4.204 4.181 0.801 1.00 86.81 270 ILE A C 1
ATOM 2037 O O . ILE A 1 270 ? -5.423 4.300 0.929 1.00 86.81 270 ILE A O 1
ATOM 2041 N N . GLY A 1 271 ? -3.547 3.077 1.173 1.00 85.62 271 GLY A N 1
ATOM 2042 C CA . GLY A 1 271 ? -4.187 1.922 1.795 1.00 85.62 271 GLY A CA 1
ATOM 2043 C C . GLY A 1 271 ? -4.777 2.198 3.181 1.00 85.62 271 GLY A C 1
ATOM 2044 O O . GLY A 1 271 ? -5.726 1.513 3.545 1.00 85.62 271 GLY A O 1
ATOM 2045 N N . VAL A 1 272 ? -4.267 3.192 3.926 1.00 92.06 272 VAL A N 1
ATOM 2046 C CA . VAL A 1 272 ? -4.726 3.497 5.299 1.00 92.06 272 VAL A CA 1
ATOM 2047 C C . VAL A 1 272 ? -5.739 4.645 5.363 1.00 92.06 272 VAL A C 1
ATOM 2049 O O . VAL A 1 272 ? -6.655 4.620 6.182 1.00 92.06 272 VAL A O 1
ATOM 2052 N N . VAL A 1 273 ? -5.613 5.638 4.475 1.00 90.56 273 VAL A N 1
ATOM 2053 C CA . VAL A 1 273 ? -6.226 6.978 4.622 1.00 90.56 273 VAL A CA 1
ATOM 2054 C C . VAL A 1 273 ? -7.738 6.955 4.875 1.00 90.56 273 VAL A C 1
ATOM 2056 O O . VAL A 1 273 ? -8.236 7.714 5.701 1.00 90.56 273 VAL A O 1
ATOM 2059 N N . GLY A 1 274 ? -8.484 6.107 4.162 1.00 93.69 274 GLY A N 1
ATOM 2060 C CA . GLY A 1 274 ? -9.950 6.065 4.244 1.00 93.69 274 GLY A CA 1
ATOM 2061 C C . GLY A 1 274 ? -10.517 5.092 5.280 1.00 93.69 274 GLY A C 1
ATOM 2062 O O . GLY A 1 274 ? -11.730 5.056 5.476 1.00 93.69 274 GLY A O 1
ATOM 2063 N N . VAL A 1 275 ? -9.673 4.278 5.918 1.00 96.19 275 VAL A N 1
ATOM 2064 C CA . VAL A 1 275 ? -10.120 3.092 6.663 1.00 96.19 275 VAL A CA 1
ATOM 2065 C C . VAL A 1 275 ? -10.828 3.476 7.956 1.00 96.19 275 VAL A C 1
ATOM 2067 O O . VAL A 1 275 ? -11.951 3.036 8.179 1.00 96.19 275 VAL A O 1
ATOM 2070 N N . THR A 1 276 ? -10.232 4.342 8.777 1.00 95.69 276 THR A N 1
ATOM 2071 C CA . THR A 1 276 ? -10.825 4.759 10.061 1.00 95.69 276 THR A CA 1
ATOM 2072 C C . THR A 1 276 ? -12.169 5.455 9.876 1.00 95.69 276 THR A C 1
ATOM 2074 O O . THR A 1 276 ? -13.133 5.156 10.579 1.00 95.69 276 THR A O 1
ATOM 2077 N N . ALA A 1 277 ? -12.272 6.330 8.874 1.00 96.06 277 ALA A N 1
ATOM 2078 C CA . ALA A 1 277 ? -13.523 6.990 8.520 1.00 96.06 277 ALA A CA 1
ATOM 2079 C C . ALA A 1 277 ? -14.591 5.989 8.049 1.00 96.06 277 ALA A C 1
ATOM 2081 O O . ALA A 1 277 ? -15.759 6.113 8.424 1.00 96.06 277 ALA A O 1
ATOM 2082 N N . ALA A 1 278 ? -14.206 4.986 7.253 1.00 97.31 278 ALA A N 1
ATOM 2083 C CA . ALA A 1 278 ? -15.117 3.936 6.811 1.00 97.31 278 ALA A CA 1
ATOM 2084 C C . ALA A 1 278 ? -15.605 3.072 7.986 1.00 97.31 278 ALA A C 1
ATOM 2086 O O . ALA A 1 278 ? -16.805 2.821 8.077 1.00 97.31 278 ALA A O 1
ATOM 2087 N N . VAL A 1 279 ? -14.720 2.708 8.923 1.00 96.75 279 VAL A N 1
ATOM 2088 C CA . VAL A 1 279 ? -15.081 1.994 10.163 1.00 96.75 279 VAL A CA 1
ATOM 2089 C C . VAL A 1 279 ? -16.075 2.813 10.992 1.00 96.75 279 VAL A C 1
ATOM 2091 O O . VAL A 1 279 ? -17.145 2.314 11.332 1.00 96.75 279 VAL A O 1
ATOM 2094 N N . ALA A 1 280 ? -15.788 4.091 11.255 1.00 96.94 280 ALA A N 1
ATOM 2095 C CA . ALA A 1 280 ? -16.682 4.959 12.028 1.00 96.94 280 ALA A CA 1
ATOM 2096 C C . ALA A 1 280 ? -18.058 5.144 11.362 1.00 96.94 280 ALA A C 1
ATOM 2098 O O . ALA A 1 280 ? -19.083 5.230 12.039 1.00 96.94 280 ALA A O 1
ATOM 2099 N N . ASN A 1 281 ? -18.101 5.206 10.027 1.00 97.50 281 ASN A N 1
ATOM 2100 C CA . ASN A 1 281 ? -19.355 5.266 9.278 1.00 97.50 281 ASN A CA 1
ATOM 2101 C C . ASN A 1 281 ? -20.132 3.949 9.327 1.00 97.50 281 ASN A C 1
ATOM 2103 O O . ASN A 1 281 ? -21.355 3.992 9.442 1.00 97.50 281 ASN A O 1
ATOM 2107 N N . ALA A 1 282 ? -19.444 2.809 9.263 1.00 97.12 282 ALA A N 1
ATOM 2108 C CA . ALA A 1 282 ? -20.061 1.492 9.374 1.00 97.12 282 ALA A CA 1
ATOM 2109 C C . ALA A 1 282 ? -20.663 1.276 10.771 1.00 97.12 282 ALA A C 1
ATOM 2111 O O . ALA A 1 282 ? -21.809 0.849 10.880 1.00 97.12 282 ALA A O 1
ATOM 2112 N N . ILE A 1 283 ? -19.946 1.678 11.826 1.00 96.62 283 ILE A N 1
ATOM 2113 C CA . ILE A 1 283 ? -20.452 1.647 13.206 1.00 96.62 283 ILE A CA 1
ATOM 2114 C C . ILE A 1 283 ? -21.677 2.551 13.343 1.00 96.62 283 ILE A C 1
ATOM 2116 O O . ILE A 1 283 ? -22.707 2.097 13.822 1.00 96.62 283 ILE A O 1
ATOM 2120 N N . TYR A 1 284 ? -21.624 3.790 12.842 1.00 97.00 284 TYR A N 1
ATOM 2121 C CA . TYR A 1 284 ? -22.797 4.672 12.855 1.00 97.00 284 TYR A CA 1
ATOM 2122 C C . TYR A 1 284 ? -23.993 4.083 12.098 1.00 97.00 284 TYR A C 1
ATOM 2124 O O . TYR A 1 284 ? -25.130 4.269 12.514 1.00 97.00 284 TYR A O 1
ATOM 2132 N N . HIS A 1 285 ? -23.757 3.399 10.978 1.00 97.00 285 HIS A N 1
ATOM 2133 C CA . HIS A 1 285 ? -24.822 2.728 10.237 1.00 97.00 285 HIS A CA 1
ATOM 2134 C C . HIS A 1 285 ? -25.437 1.570 11.038 1.00 97.00 285 HIS A C 1
ATOM 2136 O O . HIS A 1 285 ? -26.647 1.378 10.974 1.00 97.00 285 HIS A O 1
ATOM 2142 N N . ALA A 1 286 ? -24.624 0.829 11.798 1.00 95.75 286 ALA A N 1
ATOM 2143 C CA . ALA A 1 286 ? -25.080 -0.282 12.628 1.00 95.75 286 ALA A CA 1
ATOM 2144 C C . ALA A 1 286 ? -25.805 0.178 13.907 1.00 95.75 286 ALA A C 1
ATOM 2146 O O . ALA A 1 286 ? -26.836 -0.387 14.250 1.00 95.75 286 ALA A O 1
ATOM 2147 N N . THR A 1 287 ? -25.298 1.208 14.595 1.00 94.94 287 THR A N 1
ATOM 2148 C CA . THR A 1 287 ? -25.764 1.594 15.944 1.00 94.94 287 THR A CA 1
ATOM 2149 C C . THR A 1 287 ? -26.532 2.916 15.994 1.00 94.94 287 THR A C 1
ATOM 2151 O O . THR A 1 287 ? -27.175 3.233 16.989 1.00 94.94 287 THR A O 1
ATOM 2154 N N . GLY A 1 288 ? -26.431 3.755 14.959 1.00 94.31 288 GLY A N 1
ATOM 2155 C CA . GLY A 1 288 ? -26.907 5.144 14.981 1.00 94.31 288 GLY A CA 1
ATOM 2156 C C . GLY A 1 288 ? -26.033 6.107 15.801 1.00 94.31 288 GLY A C 1
ATOM 2157 O O . GLY A 1 288 ? -26.290 7.316 15.801 1.00 94.31 288 GLY A O 1
ATOM 2158 N N . MET A 1 289 ? -24.980 5.622 16.469 1.00 92.94 289 MET A N 1
ATOM 2159 C CA . MET A 1 289 ? -24.113 6.429 17.334 1.00 92.94 289 MET A CA 1
ATOM 2160 C C . MET A 1 289 ? -22.925 7.003 16.569 1.00 92.94 289 MET A C 1
ATOM 2162 O O . MET A 1 289 ? -22.193 6.300 15.870 1.00 92.94 289 MET A O 1
ATOM 2166 N N . ARG A 1 290 ? -22.723 8.322 16.673 1.00 95.19 290 ARG A N 1
ATOM 2167 C CA . ARG A 1 290 ? -21.657 9.025 15.948 1.00 95.19 290 ARG A CA 1
ATOM 2168 C C . ARG A 1 290 ? -20.449 9.274 16.845 1.00 95.19 290 ARG A C 1
ATOM 2170 O O . ARG A 1 290 ? -20.341 10.343 17.444 1.00 95.19 290 ARG A O 1
ATOM 2177 N N . VAL A 1 291 ? -19.514 8.331 16.848 1.00 93.00 291 VAL A N 1
ATOM 2178 C CA . VAL A 1 291 ? -18.213 8.480 17.517 1.00 93.00 291 VAL A CA 1
ATOM 2179 C C . VAL A 1 291 ? -17.270 9.321 16.652 1.00 93.00 291 VAL A C 1
ATOM 2181 O O . VAL A 1 291 ? -17.237 9.165 15.428 1.00 93.00 291 VAL A O 1
ATOM 2184 N N . ARG A 1 292 ? -16.541 10.258 17.271 1.00 93.62 292 ARG A N 1
ATOM 2185 C CA . ARG A 1 292 ? -15.575 11.148 16.592 1.00 93.62 292 ARG A CA 1
ATOM 2186 C C . ARG A 1 292 ? -14.145 11.026 17.114 1.00 93.62 292 ARG A C 1
ATOM 2188 O O . ARG A 1 292 ? -13.250 11.618 16.521 1.00 93.62 292 ARG A O 1
ATOM 2195 N N . ASP A 1 293 ? -13.946 10.233 18.161 1.00 93.25 293 ASP A N 1
ATOM 2196 C CA . ASP A 1 293 ? -12.671 10.075 18.847 1.00 93.25 293 ASP A CA 1
ATOM 2197 C C . ASP A 1 293 ? -12.186 8.633 18.716 1.00 93.25 293 ASP A C 1
ATOM 2199 O O . ASP A 1 293 ? -12.826 7.705 19.218 1.00 93.25 293 ASP A O 1
ATOM 2203 N N . PHE A 1 294 ? -11.048 8.457 18.050 1.00 94.38 294 PHE A N 1
ATOM 2204 C CA . PHE A 1 294 ? -10.387 7.163 17.907 1.00 94.38 294 PHE A CA 1
ATOM 2205 C C . PHE A 1 294 ? -9.445 6.866 19.089 1.00 94.38 294 PHE A C 1
ATOM 2207 O O . PHE A 1 294 ? -8.943 7.812 19.699 1.00 94.38 294 PHE A O 1
ATOM 2214 N N . PRO A 1 295 ? -9.187 5.579 19.385 1.00 95.81 295 PRO A N 1
ATOM 2215 C CA . PRO A 1 295 ? -9.884 4.408 18.837 1.00 95.81 295 PRO A CA 1
ATOM 2216 C C . PRO A 1 295 ? -11.331 4.310 19.351 1.00 95.81 295 PRO A C 1
ATOM 2218 O O . PRO A 1 295 ? -11.659 4.838 20.414 1.00 95.81 295 PRO A O 1
ATOM 2221 N N . ILE A 1 296 ? -12.217 3.667 18.590 1.00 95.88 296 ILE A N 1
ATOM 2222 C CA . ILE A 1 296 ? -13.619 3.455 18.970 1.00 95.88 296 ILE A CA 1
ATOM 2223 C C . ILE A 1 296 ? -13.685 2.243 19.900 1.00 95.88 296 ILE A C 1
ATOM 2225 O O . ILE A 1 296 ? -13.819 1.104 19.458 1.00 95.88 296 ILE A O 1
ATOM 2229 N N . THR A 1 297 ? -13.541 2.510 21.192 1.00 92.50 297 THR A N 1
ATOM 2230 C CA . THR A 1 297 ? -13.619 1.524 22.269 1.00 92.50 297 THR A CA 1
ATOM 2231 C C . THR A 1 297 ? -15.071 1.168 22.607 1.00 92.50 297 THR A C 1
ATOM 2233 O O . THR A 1 297 ? -16.002 1.891 22.247 1.00 92.50 297 THR A O 1
ATOM 2236 N N . LEU A 1 298 ? -15.260 0.042 23.303 1.00 91.88 298 LEU A N 1
ATOM 2237 C CA . LEU A 1 298 ? -16.574 -0.516 23.664 1.00 91.88 298 LEU A CA 1
ATOM 2238 C C . LEU A 1 298 ? -17.474 0.504 24.382 1.00 91.88 298 LEU A C 1
ATOM 2240 O O . LEU A 1 298 ? -18.651 0.635 24.075 1.00 91.88 298 LEU A O 1
ATOM 2244 N N . ASP A 1 299 ? -16.899 1.276 25.302 1.00 89.38 299 ASP A N 1
ATOM 2245 C CA . ASP A 1 299 ? -17.591 2.302 26.087 1.00 89.38 299 ASP A CA 1
ATOM 2246 C C . ASP A 1 299 ? -18.107 3.481 25.248 1.00 89.38 299 ASP A C 1
ATOM 2248 O O . ASP A 1 299 ? -18.994 4.204 25.692 1.00 89.38 299 ASP A O 1
ATOM 2252 N N . LYS A 1 300 ? -17.586 3.678 24.030 1.00 90.81 300 LYS A N 1
ATOM 2253 C CA . LYS A 1 300 ? -18.002 4.770 23.134 1.00 90.81 300 LYS A CA 1
ATOM 2254 C C . LYS A 1 300 ? -19.218 4.415 22.275 1.00 90.81 300 LYS A C 1
ATOM 2256 O O . LYS A 1 300 ? -19.732 5.289 21.574 1.00 90.81 300 LYS A O 1
ATOM 2261 N N . VAL A 1 301 ? -19.645 3.153 22.290 1.00 87.69 301 VAL A N 1
ATOM 2262 C CA . VAL A 1 301 ? -20.780 2.636 21.506 1.00 87.69 301 VAL A CA 1
ATOM 2263 C C . VAL A 1 301 ? -21.901 2.058 22.379 1.00 87.69 301 VAL A C 1
ATOM 2265 O O . VAL A 1 301 ? -22.771 1.368 21.855 1.00 87.69 301 VAL A O 1
ATOM 2268 N N . LEU A 1 302 ? -21.883 2.369 23.680 1.00 79.81 302 LEU A N 1
ATOM 2269 C CA . LEU A 1 302 ? -22.906 2.031 24.676 1.00 79.81 302 LEU A CA 1
ATOM 2270 C C . LEU A 1 302 ? -23.672 3.276 25.151 1.00 79.81 302 LEU A C 1
ATOM 2272 O O . LEU A 1 302 ? -23.072 4.378 25.178 1.00 79.81 302 LEU A O 1
#

Sequence (302 aa):
MSGCRSICTPRAWPSLGRNSCVATHPSDMCVALAALEAVVHVQGRIGKRRIPFADFHRLPQDTPERDNQLAIDELVTASSVGSAVRQACLILRGKLLQSARRSHPAIASRPAEEITFQGGYLQAREHRIAVSDILSATPDKCLQAQIDAEPGAKRKPFATATHSAVFVEVEVDEDLGAIKVTRVVSAVAAGSVVNPKTARSQILGGVVWGLGMALYEETQTDHQLGRILNHNLAEYHIPVNADVVAIDVIFVEEHDDIVNELGSKGVGEIGVVGVTAAVANAIYHATGMRVRDFPITLDKVL

Radius of gyration: 25.58 Å; chains: 1; bounding box: 64×47×78 Å